Protein AF-0000000075563750 (afdb_homodimer)

Foldseek 3Di:
DPPPPPPPPPPDKDKDKFKDWDVAPDPPIFIKIWIDTPDPVDDIDMDGDDDDDRHRVVRRVVRVQVVCVVVPVDHDDPDDPPDPVVVVVLVVVLVVVVVPPDCPVDDPPSDD/DPPPPPPPPPPDKDKDKFKDWDVAPDPPIFIKIWIDTPDPVDDIDMDGDDDDDRHRVVRRVVRVQVVCVVPPVDHDDPDDPPDPVVVVVLVVVLVVVVVPPDCPVDDPPSDD

Radius of gyration: 19.18 Å; Cα contacts (8 Å, |Δi|>4): 449; chains: 2; bounding box: 47×64×37 Å

Structure (mmCIF, N/CA/C/O backbone):
data_AF-0000000075563750-model_v1
#
loop_
_entity.id
_entity.type
_entity.pdbx_description
1 polymer 'ribonuclease H'
#
loop_
_atom_site.group_PDB
_atom_site.id
_atom_site.type_symbol
_atom_site.label_atom_id
_atom_site.label_alt_id
_atom_site.label_comp_id
_atom_site.label_asym_id
_atom_site.label_entity_id
_atom_site.label_seq_id
_atom_site.pdbx_PDB_ins_code
_atom_site.Cartn_x
_atom_site.Cartn_y
_atom_site.Cartn_z
_atom_site.occupancy
_atom_site.B_iso_or_equiv
_atom_site.auth_seq_id
_atom_site.auth_comp_id
_atom_site.auth_asym_id
_atom_site.auth_atom_id
_atom_site.pdbx_PDB_model_num
ATOM 1 N N . MET A 1 1 ? -16.828 41.531 3.457 1 25.58 1 MET A N 1
ATOM 2 C CA . MET A 1 1 ? -17.031 40.188 2.953 1 25.58 1 MET A CA 1
ATOM 3 C C . MET A 1 1 ? -15.789 39.312 3.191 1 25.58 1 MET A C 1
ATOM 5 O O . MET A 1 1 ? -14.68 39.688 2.812 1 25.58 1 MET A O 1
ATOM 9 N N . PRO A 1 2 ? -15.672 38.562 4.215 1 30.16 2 PRO A N 1
ATOM 10 C CA . PRO A 1 2 ? -14.367 38.031 4.578 1 30.16 2 PRO A CA 1
ATOM 11 C C . PRO A 1 2 ? -13.766 37.156 3.479 1 30.16 2 PRO A C 1
ATOM 13 O O . PRO A 1 2 ? -14.5 36.469 2.75 1 30.16 2 PRO A O 1
ATOM 16 N N . ARG A 1 3 ? -12.781 37.625 2.682 1 27.42 3 ARG A N 1
ATOM 17 C CA . ARG A 1 3 ? -12.117 37 1.54 1 27.42 3 ARG A CA 1
ATOM 18 C C . ARG A 1 3 ? -11.719 35.562 1.857 1 27.42 3 ARG A C 1
ATOM 20 O O . ARG A 1 3 ? -10.992 35.312 2.824 1 27.42 3 ARG A O 1
ATOM 27 N N . TYR A 1 4 ? -12.617 34.625 1.912 1 29.14 4 TYR A N 1
ATOM 28 C CA . TYR A 1 4 ? -12.211 33.219 2.049 1 29.14 4 TYR A CA 1
ATOM 29 C C . TYR A 1 4 ? -10.922 32.969 1.284 1 29.14 4 TYR A C 1
ATOM 31 O O . TYR A 1 4 ? -10.883 33.062 0.057 1 29.14 4 TYR A O 1
ATOM 39 N N . SER A 1 5 ? -9.781 33.5 1.675 1 31.73 5 SER A N 1
ATOM 40 C CA . SER A 1 5 ? -8.461 33.375 1.054 1 31.73 5 SER A CA 1
ATOM 41 C C . SER A 1 5 ? -8.297 32.031 0.349 1 31.73 5 SER A C 1
ATOM 43 O O . SER A 1 5 ? -8.766 31.016 0.841 1 31.73 5 SER A O 1
ATOM 45 N N . ARG A 1 6 ? -8.492 31.969 -0.946 1 34.66 6 ARG A N 1
ATOM 46 C CA . ARG A 1 6 ? -8.289 30.859 -1.869 1 34.66 6 ARG A CA 1
ATOM 47 C C . ARG A 1 6 ? -7.246 29.891 -1.333 1 34.66 6 ARG A C 1
ATOM 49 O O . ARG A 1 6 ? -6.09 30.266 -1.136 1 34.66 6 ARG A O 1
ATOM 56 N N . ARG A 1 7 ? -7.516 29.234 -0.31 1 39 7 ARG A N 1
ATOM 57 C CA . ARG A 1 7 ? -6.551 28.281 0.24 1 39 7 ARG A CA 1
ATOM 58 C C . ARG A 1 7 ? -5.594 27.797 -0.839 1 39 7 ARG A C 1
ATOM 60 O O . ARG A 1 7 ? -6.031 27.281 -1.876 1 39 7 ARG A O 1
ATOM 67 N N . ARG A 1 8 ? -4.48 28.484 -1.301 1 37.53 8 ARG A N 1
ATOM 68 C CA . ARG A 1 8 ? -3.395 28.203 -2.236 1 37.53 8 ARG A CA 1
ATOM 69 C C . ARG A 1 8 ? -3.322 26.703 -2.555 1 37.53 8 ARG A C 1
ATOM 71 O O . ARG A 1 8 ? -3.535 25.875 -1.679 1 37.53 8 ARG A O 1
ATOM 78 N N . ARG A 1 9 ? -3.832 26.266 -3.68 1 42.47 9 ARG A N 1
ATOM 79 C CA . ARG A 1 9 ? -3.773 24.938 -4.289 1 42.47 9 ARG A CA 1
ATOM 80 C C . ARG A 1 9 ? -2.564 24.156 -3.781 1 42.47 9 ARG A C 1
ATOM 82 O O . ARG A 1 9 ? -1.422 24.516 -4.074 1 42.47 9 ARG A O 1
ATOM 89 N N . ALA A 1 10 ? -2.424 23.938 -2.529 1 49.81 10 ALA A N 1
ATOM 90 C CA . ALA A 1 10 ? -1.252 23.375 -1.855 1 49.81 10 ALA A CA 1
ATOM 91 C C . ALA A 1 10 ? -0.485 22.438 -2.775 1 49.81 10 ALA A C 1
ATOM 93 O O . ALA A 1 10 ? -1.08 21.766 -3.621 1 49.81 10 ALA A O 1
ATOM 94 N N . GLU A 1 11 ? 0.69 22.828 -3.406 1 56.12 11 GLU A N 1
ATOM 95 C CA . GLU A 1 11 ? 1.601 21.984 -4.176 1 56.12 11 GLU A CA 1
ATOM 96 C C . GLU A 1 11 ? 1.569 20.547 -3.678 1 56.12 11 GLU A C 1
ATOM 98 O O . GLU A 1 11 ? 1.413 20.297 -2.479 1 56.12 11 GLU A O 1
ATOM 103 N N . PRO A 1 12 ? 1.183 19.734 -4.527 1 63.62 12 PRO A N 1
ATOM 104 C CA . PRO A 1 12 ? 1.18 18.312 -4.133 1 63.62 12 PRO A CA 1
ATOM 105 C C . PRO A 1 12 ? 2.428 17.922 -3.348 1 63.62 12 PRO A C 1
ATOM 107 O O . PRO A 1 12 ? 3.518 18.422 -3.617 1 63.62 12 PRO A O 1
ATOM 110 N N . LEU A 1 13 ? 2.229 17.281 -2.248 1 70.06 13 LEU A N 1
ATOM 111 C CA . LEU A 1 13 ? 3.318 16.672 -1.496 1 70.06 13 LEU A CA 1
ATOM 112 C C . LEU A 1 13 ? 3.746 15.352 -2.133 1 70.06 13 LEU A C 1
ATOM 114 O O . LEU A 1 13 ? 2.916 14.469 -2.357 1 70.06 13 LEU A O 1
ATOM 118 N N . HIS A 1 14 ? 5.039 15.258 -2.631 1 75.19 14 HIS A N 1
ATOM 119 C CA . HIS A 1 14 ? 5.59 14.023 -3.174 1 75.19 14 HIS A CA 1
ATOM 120 C C . HIS A 1 14 ? 6.324 13.234 -2.102 1 75.19 14 HIS A C 1
ATOM 122 O O . HIS A 1 14 ? 7.254 13.742 -1.473 1 75.19 14 HIS A O 1
ATOM 128 N N . ILE A 1 15 ? 5.789 12.047 -1.885 1 78.81 15 ILE A N 1
ATOM 129 C CA . ILE A 1 15 ? 6.371 11.141 -0.902 1 78.81 15 ILE A CA 1
ATOM 130 C C . ILE A 1 15 ? 6.785 9.836 -1.584 1 78.81 15 ILE A C 1
ATOM 132 O O . ILE A 1 15 ? 6.016 9.266 -2.361 1 78.81 15 ILE A O 1
ATOM 136 N N . TYR A 1 16 ? 7.988 9.484 -1.34 1 78.5 16 TYR A N 1
ATOM 137 C CA . TYR A 1 16 ? 8.508 8.203 -1.8 1 78.5 16 TYR A CA 1
ATOM 138 C C . TYR A 1 16 ? 8.586 7.207 -0.652 1 78.5 16 TYR A C 1
ATOM 140 O O . TYR A 1 16 ? 9.086 7.531 0.429 1 78.5 16 TYR A O 1
ATOM 148 N N . THR A 1 17 ? 7.957 6.039 -0.89 1 83.94 17 THR A N 1
ATOM 149 C CA . THR A 1 17 ? 7.934 5.016 0.151 1 83.94 17 THR A CA 1
ATOM 150 C C . THR A 1 17 ? 8.523 3.707 -0.363 1 83.94 17 THR A C 1
ATOM 152 O O . THR A 1 17 ? 8.477 3.428 -1.562 1 83.94 17 THR A O 1
ATOM 155 N N . ASP A 1 18 ? 9.133 2.971 0.526 1 82.75 18 ASP A N 1
ATOM 156 C CA . ASP A 1 18 ? 9.633 1.635 0.202 1 82.75 18 ASP A CA 1
ATOM 157 C C . ASP A 1 18 ? 9.594 0.724 1.427 1 82.75 18 ASP A C 1
ATOM 159 O O . ASP A 1 18 ? 9.633 1.2 2.562 1 82.75 18 ASP A O 1
ATOM 163 N N . GLY A 1 19 ? 9.375 -0.466 1.155 1 85.56 19 GLY A N 1
ATOM 164 C CA . GLY A 1 19 ? 9.523 -1.525 2.139 1 85.56 19 GLY A CA 1
ATOM 165 C C . GLY A 1 19 ? 10.555 -2.568 1.737 1 85.56 19 GLY A C 1
ATOM 166 O O . GLY A 1 19 ? 10.812 -2.766 0.548 1 85.56 19 GLY A O 1
ATOM 167 N N . CYS A 1 20 ? 11.102 -3.195 2.727 1 84.12 20 CYS A N 1
ATO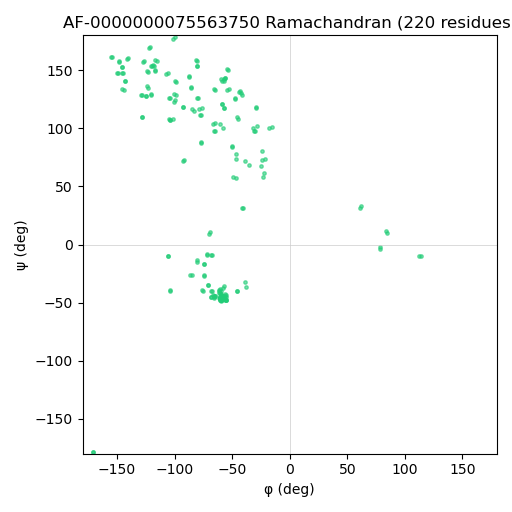M 168 C CA . CYS A 1 20 ? 12.117 -4.219 2.51 1 84.12 20 CYS A CA 1
ATOM 169 C C . CYS A 1 20 ? 11.969 -5.352 3.52 1 84.12 20 CYS A C 1
ATOM 171 O O . CYS A 1 20 ? 11.586 -5.121 4.668 1 84.12 20 CYS A O 1
ATOM 173 N N . ALA A 1 21 ? 12.148 -6.484 3.082 1 88.12 21 ALA A N 1
ATOM 174 C CA . ALA A 1 21 ? 12.32 -7.629 3.973 1 88.12 21 ALA A CA 1
ATOM 175 C C . ALA A 1 21 ? 13.57 -8.422 3.615 1 88.12 21 ALA A C 1
ATOM 177 O O . ALA A 1 21 ? 13.656 -9.016 2.539 1 88.12 21 ALA A O 1
ATOM 178 N N . LEU A 1 22 ? 14.516 -8.328 4.453 1 87 22 LEU A N 1
ATOM 179 C CA . LEU A 1 22 ? 15.688 -9.18 4.289 1 87 22 LEU A CA 1
ATOM 180 C C . LEU A 1 22 ? 15.328 -10.648 4.48 1 87 22 LEU A C 1
ATOM 182 O O . LEU A 1 22 ? 14.586 -11 5.398 1 87 22 LEU A O 1
ATOM 186 N N . ARG A 1 23 ? 15.836 -11.578 3.514 1 87.69 23 ARG A N 1
ATOM 187 C CA . ARG A 1 23 ? 15.555 -13.008 3.537 1 87.69 23 ARG A CA 1
ATOM 188 C C . ARG A 1 23 ? 14.055 -13.266 3.398 1 87.69 23 ARG A C 1
ATOM 190 O O . ARG A 1 23 ? 13.508 -14.125 4.094 1 87.69 23 ARG A O 1
ATOM 197 N N . ASN A 1 24 ? 13.383 -12.391 2.68 1 82.44 24 ASN A N 1
ATOM 198 C CA . ASN A 1 24 ? 11.953 -12.5 2.434 1 82.44 24 ASN A CA 1
ATOM 199 C C . ASN A 1 24 ? 11.547 -13.938 2.102 1 82.44 24 ASN A C 1
ATOM 201 O O . ASN A 1 24 ? 12.156 -14.578 1.244 1 82.44 24 ASN A O 1
ATOM 205 N N . GLY A 1 25 ? 10.5 -14.398 2.773 1 82 25 GLY A N 1
ATOM 206 C CA . GLY A 1 25 ? 10 -15.742 2.533 1 82 25 GLY A CA 1
ATOM 207 C C . GLY A 1 25 ? 10.828 -16.812 3.207 1 82 25 GLY A C 1
ATOM 208 O O . GLY A 1 25 ? 10.508 -18 3.102 1 82 25 GLY A O 1
ATOM 209 N N . GLN A 1 26 ? 11.883 -16.5 3.838 1 85.06 26 GLN A N 1
ATOM 210 C CA . GLN A 1 26 ? 12.766 -17.453 4.504 1 85.06 26 GLN A CA 1
ATOM 211 C C . GLN A 1 26 ? 12.781 -17.234 6.012 1 85.06 26 GLN A C 1
ATOM 213 O O . GLN A 1 26 ? 12.359 -16.172 6.492 1 85.06 26 GLN A O 1
ATOM 218 N N . PRO A 1 27 ? 13.164 -18.312 6.684 1 86.56 27 PRO A N 1
ATOM 219 C CA . PRO A 1 27 ? 13.336 -18.109 8.125 1 86.56 27 PRO A CA 1
ATOM 220 C C . PRO A 1 27 ? 14.312 -16.984 8.445 1 86.56 27 PRO A C 1
ATOM 222 O O . PRO A 1 27 ? 15.328 -16.828 7.766 1 86.56 27 PRO A O 1
ATOM 225 N N . GLY A 1 28 ? 14.039 -16.234 9.484 1 88.56 28 GLY A N 1
ATOM 226 C CA . GLY A 1 28 ? 14.922 -15.156 9.914 1 88.56 28 GLY A CA 1
ATOM 227 C C . GLY A 1 28 ? 14.688 -13.859 9.156 1 88.56 28 GLY A C 1
ATOM 228 O O . GLY A 1 28 ? 15.508 -12.938 9.227 1 88.56 28 GLY A O 1
ATOM 229 N N . ALA A 1 29 ? 13.625 -13.867 8.453 1 90.19 29 ALA A N 1
ATOM 230 C CA . ALA A 1 29 ? 13.289 -12.641 7.727 1 90.19 29 ALA A CA 1
ATOM 231 C C . ALA A 1 29 ? 13.102 -11.469 8.68 1 90.19 29 ALA A C 1
ATOM 233 O O . ALA A 1 29 ? 12.539 -11.633 9.766 1 90.19 29 ALA A O 1
ATOM 234 N N . LYS A 1 30 ? 13.5 -10.336 8.336 1 93.31 30 LYS A N 1
ATOM 235 C CA . LYS A 1 30 ? 13.305 -9.086 9.078 1 93.31 30 LYS A CA 1
ATOM 236 C C . LYS A 1 30 ? 13.117 -7.906 8.125 1 93.31 30 LYS A C 1
ATOM 238 O O . LYS A 1 30 ? 13.891 -7.738 7.18 1 93.31 30 LYS A O 1
ATOM 243 N N . GLY A 1 31 ? 12.18 -7.133 8.391 1 93.06 31 GLY A N 1
ATOM 244 C CA . GLY A 1 31 ? 11.836 -6.09 7.438 1 93.06 31 GLY A CA 1
ATOM 245 C C . GLY A 1 31 ? 11.898 -4.695 8.031 1 93.06 31 GLY A C 1
ATOM 246 O O . GLY A 1 31 ? 12.141 -4.539 9.234 1 93.06 31 GLY A O 1
ATOM 247 N N . GLY A 1 32 ? 11.812 -3.74 7.168 1 93.88 32 GLY A N 1
ATOM 248 C CA . GLY A 1 32 ? 11.781 -2.322 7.488 1 93.88 32 GLY A CA 1
ATOM 249 C C . GLY A 1 32 ? 11.078 -1.489 6.434 1 93.88 32 GLY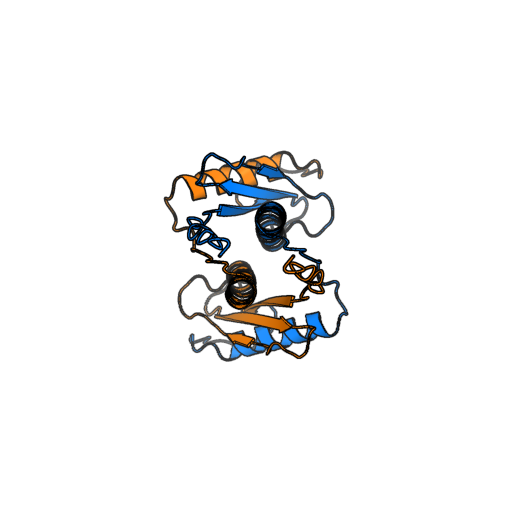 A C 1
ATOM 250 O O . GLY A 1 32 ? 10.789 -1.979 5.34 1 93.88 32 GLY A O 1
ATOM 251 N N . TRP A 1 33 ? 10.703 -0.325 6.824 1 93.81 33 TRP A N 1
ATOM 252 C CA . TRP A 1 33 ? 10.016 0.609 5.938 1 93.81 33 TRP A CA 1
ATOM 253 C C . TRP A 1 33 ? 10.719 1.963 5.922 1 93.81 33 TRP A C 1
ATOM 255 O O . TRP A 1 33 ? 11.484 2.279 6.832 1 93.81 33 TRP A O 1
ATOM 265 N N . ALA A 1 34 ? 10.477 2.701 4.836 1 91.69 34 ALA A N 1
ATOM 266 C CA . ALA A 1 34 ? 11.039 4.047 4.73 1 91.69 34 ALA A CA 1
ATOM 267 C C . ALA A 1 34 ? 10.07 4.984 4.008 1 91.69 34 ALA A C 1
ATOM 269 O O . ALA A 1 34 ? 9.32 4.555 3.129 1 91.69 34 ALA A O 1
ATOM 270 N N . ILE A 1 35 ? 10.094 6.25 4.41 1 89.19 35 ILE A N 1
ATOM 271 C CA . ILE A 1 35 ? 9.391 7.34 3.748 1 89.19 35 ILE A CA 1
ATOM 272 C C . ILE A 1 35 ? 10.359 8.492 3.477 1 89.19 35 ILE A C 1
ATOM 274 O O . ILE A 1 35 ? 11.109 8.906 4.367 1 89.19 35 ILE A O 1
ATOM 278 N N . VAL A 1 36 ? 10.359 8.93 2.221 1 87.44 36 VAL A N 1
ATOM 279 C CA . VAL A 1 36 ? 11.227 10.023 1.797 1 87.44 36 VAL A CA 1
ATOM 280 C C . VAL A 1 36 ? 10.391 11.133 1.16 1 87.44 36 VAL A C 1
ATOM 282 O O . VAL A 1 36 ? 9.578 10.875 0.272 1 87.44 36 VAL A O 1
ATOM 285 N N . TYR A 1 37 ? 10.57 12.312 1.634 1 83.62 37 TYR A N 1
ATOM 286 C CA . TYR A 1 37 ? 9.828 13.461 1.131 1 83.62 37 TYR A CA 1
ATOM 287 C C . TYR A 1 37 ? 10.648 14.25 0.126 1 83.62 37 TYR A C 1
ATOM 289 O O . TYR A 1 37 ? 11.844 14.477 0.334 1 83.62 37 TYR A O 1
ATOM 297 N N . GLU A 1 38 ? 9.953 14.664 -0.872 1 77.88 38 GLU A N 1
ATOM 298 C CA . GLU A 1 38 ? 10.617 15.508 -1.86 1 77.88 38 GLU A CA 1
ATOM 299 C C . GLU A 1 38 ? 10.82 16.922 -1.333 1 77.88 38 GLU A C 1
ATOM 301 O O . GLU A 1 38 ? 11.859 17.547 -1.567 1 77.88 38 GLU A O 1
ATOM 306 N N . LEU A 1 39 ? 9.766 17.375 -0.625 1 72.31 39 LEU A N 1
ATOM 307 C CA . LEU A 1 39 ? 9.828 18.734 -0.114 1 72.31 39 LEU A CA 1
ATOM 308 C C . LEU A 1 39 ? 10.539 18.781 1.234 1 72.31 39 LEU A C 1
ATOM 310 O O . LEU A 1 39 ? 10.336 17.906 2.076 1 72.31 39 LEU A O 1
ATOM 314 N N . GLY A 1 40 ? 11.328 19.656 1.345 1 67.12 40 GLY A N 1
ATOM 315 C CA . GLY A 1 40 ? 12.258 19.781 2.453 1 67.12 40 GLY A CA 1
ATOM 316 C C . GLY A 1 40 ? 11.578 20.109 3.77 1 67.12 40 GLY A C 1
ATOM 317 O O . GLY A 1 40 ? 12.203 20.047 4.828 1 67.12 40 GLY A O 1
ATOM 318 N N . ASP A 1 41 ? 10.297 20.422 3.736 1 74.25 41 ASP A N 1
ATOM 319 C CA . ASP A 1 41 ? 9.656 20.781 5 1 74.25 41 ASP A CA 1
ATOM 320 C C . ASP A 1 41 ? 9.289 19.547 5.809 1 74.25 41 ASP A C 1
ATOM 322 O O . ASP A 1 41 ? 8.953 19.641 6.988 1 74.25 41 ASP A O 1
ATOM 326 N N . PHE A 1 42 ? 9.344 18.438 5.18 1 77.5 42 PHE A N 1
ATOM 327 C CA . PHE A 1 42 ? 9.062 17.172 5.852 1 77.5 42 PHE A CA 1
ATOM 328 C C . PHE A 1 42 ? 10.344 16.375 6.055 1 77.5 42 PHE A C 1
ATOM 330 O O . PHE A 1 42 ? 11.305 16.531 5.293 1 77.5 42 PHE A O 1
ATOM 337 N N . GLN A 1 43 ? 10.414 15.625 7.141 1 87.69 43 GLN A N 1
ATOM 338 C CA . GLN A 1 43 ? 11.594 14.828 7.457 1 87.69 43 GLN A CA 1
ATOM 339 C C . GLN A 1 43 ? 11.406 13.375 7.055 1 87.69 43 GLN A C 1
ATOM 341 O O . GLN A 1 43 ? 10.383 12.766 7.375 1 87.69 43 GLN A O 1
ATOM 346 N N . ASP A 1 44 ? 12.398 12.922 6.312 1 90.94 44 ASP A N 1
ATOM 347 C CA . ASP A 1 44 ? 12.422 11.5 6.004 1 90.94 44 ASP A CA 1
ATOM 348 C C . ASP A 1 44 ? 12.344 10.656 7.277 1 90.94 44 ASP A C 1
ATOM 350 O O . ASP A 1 44 ? 12.688 11.133 8.359 1 90.94 44 ASP A O 1
ATOM 354 N N . ASP A 1 45 ? 11.766 9.492 7.117 1 94.12 45 ASP A N 1
ATOM 355 C CA . ASP A 1 45 ? 11.672 8.586 8.258 1 94.12 45 ASP A CA 1
ATOM 356 C C . ASP A 1 45 ? 11.789 7.129 7.809 1 94.12 45 ASP A C 1
ATOM 358 O O . ASP A 1 45 ? 11.586 6.812 6.637 1 94.12 45 ASP A O 1
ATOM 362 N N . TYR A 1 46 ? 12.258 6.305 8.688 1 94.88 46 TYR A N 1
ATOM 363 C CA . TYR A 1 46 ? 12.32 4.863 8.477 1 94.88 46 TYR A CA 1
ATOM 364 C C . TYR A 1 46 ? 12.156 4.109 9.797 1 94.88 46 TYR A C 1
ATOM 366 O O . TYR A 1 46 ? 12.32 4.688 10.875 1 94.88 46 TYR A O 1
ATOM 374 N N . GLY A 1 47 ? 11.734 2.855 9.648 1 96.12 47 GLY A N 1
ATOM 375 C CA . GLY A 1 47 ? 11.516 2.061 10.852 1 96.12 47 GLY A CA 1
ATOM 376 C C . GLY A 1 47 ? 11.242 0.598 10.555 1 96.12 47 GLY A C 1
ATOM 377 O O . GLY A 1 47 ? 11.461 0.137 9.43 1 96.12 47 GLY A O 1
ATOM 378 N N . TYR A 1 48 ? 11 -0.156 11.617 1 94.75 48 TYR A N 1
ATOM 379 C CA . TYR A 1 48 ? 10.719 -1.583 11.508 1 94.75 48 TYR A CA 1
ATOM 380 C C . TYR A 1 48 ? 9.641 -2.008 12.492 1 94.75 48 TYR A C 1
ATOM 382 O O . TYR A 1 48 ? 9.266 -1.238 13.383 1 94.75 48 TYR A O 1
ATOM 390 N N . CYS A 1 49 ? 9.062 -3.086 12.211 1 91.19 49 CYS A N 1
ATOM 391 C CA . CYS A 1 49 ? 8.172 -3.779 13.141 1 91.19 49 CYS A CA 1
ATOM 392 C C . CYS A 1 49 ? 8.734 -5.145 13.508 1 91.19 49 CYS A C 1
ATOM 394 O O . CYS A 1 49 ? 9.344 -5.82 12.68 1 91.19 49 CYS A O 1
ATOM 396 N N . THR A 1 50 ? 8.414 -5.555 14.711 1 91.81 50 THR A N 1
ATOM 397 C CA . THR A 1 50 ? 9.023 -6.805 15.148 1 91.81 50 THR A CA 1
ATOM 398 C C . THR A 1 50 ? 8 -7.941 15.133 1 91.81 50 THR A C 1
ATOM 400 O O . THR A 1 50 ? 8.352 -9.102 15.336 1 91.81 50 THR A O 1
ATOM 403 N N . ASP A 1 51 ? 6.824 -7.57 14.953 1 88.19 51 ASP A N 1
ATOM 404 C CA . ASP A 1 51 ? 5.812 -8.617 14.883 1 88.19 51 ASP A CA 1
ATOM 405 C C . ASP A 1 51 ? 5.785 -9.25 13.492 1 88.19 51 ASP A C 1
ATOM 407 O O . ASP A 1 51 ? 6.191 -8.633 12.508 1 88.19 51 ASP A O 1
ATOM 411 N N . ASP A 1 52 ? 5.27 -10.484 13.328 1 86.25 52 ASP A N 1
ATOM 412 C CA . ASP A 1 52 ? 5.117 -11.172 12.055 1 86.25 52 ASP A CA 1
ATOM 413 C C . ASP A 1 52 ? 3.867 -10.695 11.312 1 86.25 52 ASP A C 1
ATOM 415 O O . ASP A 1 52 ? 2.941 -10.164 11.93 1 86.25 52 ASP A O 1
ATOM 419 N N . PRO A 1 53 ? 3.902 -10.812 9.938 1 85.62 53 PRO A N 1
ATOM 420 C CA . PRO A 1 53 ? 4.918 -11.398 9.055 1 85.62 53 PRO A CA 1
ATOM 421 C C . PRO A 1 53 ? 6 -10.398 8.656 1 85.62 53 PRO A C 1
ATOM 423 O O . PRO A 1 53 ? 5.734 -9.195 8.586 1 85.62 53 PRO A O 1
ATOM 426 N N . GLN A 1 54 ? 7.105 -10.898 8.547 1 89.38 54 GLN A N 1
ATOM 427 C CA . GLN A 1 54 ? 8.219 -10.109 8.023 1 89.38 54 GLN A CA 1
ATOM 428 C C . GLN A 1 54 ? 8.359 -10.281 6.516 1 89.38 54 GLN A C 1
ATOM 430 O O . GLN A 1 54 ? 9.242 -11 6.043 1 89.38 54 GLN A O 1
ATOM 435 N N . THR A 1 55 ? 7.422 -9.695 5.77 1 83.12 55 THR A N 1
ATOM 436 C CA . THR A 1 55 ? 7.383 -9.805 4.316 1 83.12 55 THR A CA 1
ATOM 437 C C . THR A 1 55 ? 7.535 -8.438 3.664 1 83.12 55 THR A C 1
ATOM 439 O O . THR A 1 55 ? 7.215 -7.414 4.277 1 83.12 55 THR A O 1
ATOM 442 N N . ASN A 1 56 ? 8.07 -8.484 2.393 1 80.38 56 ASN A N 1
ATOM 443 C CA . ASN A 1 56 ? 8.203 -7.246 1.633 1 80.38 56 ASN A CA 1
ATOM 444 C C . ASN A 1 56 ? 6.863 -6.52 1.51 1 80.38 56 ASN A C 1
ATOM 446 O O . ASN A 1 56 ? 6.777 -5.316 1.769 1 80.38 56 ASN A O 1
ATOM 450 N N . ASN A 1 57 ? 5.797 -7.195 1.245 1 74 57 ASN A N 1
ATOM 451 C CA . ASN A 1 57 ? 4.473 -6.602 1.075 1 74 57 ASN A CA 1
ATOM 452 C C . ASN A 1 57 ? 4.031 -5.848 2.326 1 74 57 ASN A C 1
ATOM 454 O O . ASN A 1 57 ? 3.494 -4.742 2.232 1 74 57 ASN A O 1
ATOM 458 N N . ARG A 1 58 ? 4.234 -6.434 3.43 1 80.06 58 ARG A N 1
ATOM 459 C CA . ARG A 1 58 ? 3.83 -5.816 4.691 1 80.06 58 ARG A CA 1
ATOM 460 C C . ARG A 1 58 ? 4.527 -4.477 4.895 1 80.06 58 ARG A C 1
ATOM 462 O O . ARG A 1 58 ? 3.887 -3.486 5.25 1 80.06 58 ARG A O 1
ATOM 469 N N . PHE A 1 59 ? 5.836 -4.527 4.68 1 87.25 59 PHE A N 1
ATOM 470 C CA . PHE A 1 59 ? 6.586 -3.316 4.984 1 87.25 59 PHE A CA 1
ATOM 471 C C . PHE A 1 59 ? 6.348 -2.25 3.924 1 87.25 59 PHE A C 1
ATOM 473 O O . PHE A 1 59 ? 6.449 -1.054 4.203 1 87.25 59 PHE A O 1
ATOM 480 N N . GLU A 1 60 ? 6.02 -2.672 2.701 1 82.25 60 GLU A N 1
ATOM 481 C CA . GLU A 1 60 ? 5.535 -1.709 1.716 1 82.25 60 GLU A CA 1
ATOM 482 C C . GLU A 1 60 ? 4.254 -1.028 2.189 1 82.25 60 GLU A C 1
ATOM 484 O O . GLU A 1 60 ? 4.133 0.196 2.111 1 82.25 60 GLU A O 1
ATOM 489 N N . LEU A 1 61 ? 3.393 -1.651 2.723 1 79.94 61 LEU A N 1
ATOM 490 C CA . LEU A 1 61 ? 2.139 -1.109 3.234 1 79.94 61 LEU A CA 1
ATOM 491 C C . LEU A 1 61 ? 2.387 -0.214 4.441 1 79.94 61 LEU A C 1
ATOM 493 O O . LEU A 1 61 ? 1.765 0.843 4.574 1 79.94 61 LEU A O 1
ATOM 497 N N . GLU A 1 62 ? 3.238 -0.776 5.281 1 84.94 62 GLU A N 1
ATOM 498 C CA . GLU A 1 62 ? 3.586 0.025 6.449 1 84.94 62 GLU A CA 1
ATOM 499 C C . GLU A 1 62 ? 4.137 1.389 6.039 1 84.94 62 GLU A C 1
ATOM 501 O O . GLU A 1 62 ? 3.797 2.408 6.645 1 84.94 62 GLU A O 1
ATOM 506 N N . ALA A 1 63 ? 5.023 1.33 5.066 1 87.25 63 ALA A N 1
ATOM 507 C CA . ALA A 1 63 ? 5.602 2.582 4.586 1 87.25 63 ALA A CA 1
ATOM 508 C C . ALA A 1 63 ? 4.512 3.539 4.105 1 87.25 63 ALA A C 1
ATOM 510 O O . ALA A 1 63 ? 4.523 4.723 4.445 1 87.25 63 ALA A O 1
ATOM 511 N N . ILE A 1 64 ? 3.607 3.1 3.359 1 81.56 64 ILE A N 1
ATOM 512 C CA . ILE A 1 64 ? 2.498 3.904 2.863 1 81.56 64 ILE A CA 1
ATOM 513 C C . ILE A 1 64 ? 1.673 4.426 4.039 1 81.56 64 ILE A C 1
ATOM 515 O O . ILE A 1 64 ? 1.307 5.602 4.074 1 81.56 64 ILE A O 1
ATOM 519 N N . GLY A 1 65 ? 1.353 3.617 4.977 1 81.38 65 GLY A N 1
ATOM 520 C CA . GLY A 1 65 ? 0.624 4.027 6.168 1 81.38 65 GLY A CA 1
ATOM 521 C C . GLY A 1 65 ? 1.3 5.16 6.918 1 81.38 65 GLY A C 1
ATOM 522 O O . GLY A 1 65 ? 0.646 6.129 7.312 1 81.38 65 GLY A O 1
ATOM 523 N N . GLN A 1 66 ? 2.578 4.918 7.078 1 84.81 66 GLN A N 1
ATOM 524 C CA . GLN A 1 66 ? 3.348 5.938 7.781 1 84.81 66 GLN A CA 1
ATOM 525 C C . GLN A 1 66 ? 3.289 7.273 7.043 1 84.81 66 GLN A C 1
ATOM 527 O O . GLN A 1 66 ? 3.184 8.328 7.672 1 84.81 66 GLN A O 1
ATOM 532 N N . ALA A 1 67 ? 3.461 7.199 5.746 1 82.25 67 ALA A N 1
ATOM 533 C CA . ALA A 1 67 ? 3.389 8.414 4.938 1 82.25 67 ALA A CA 1
ATOM 534 C C . ALA A 1 67 ? 2.025 9.086 5.074 1 82.25 67 ALA A C 1
ATOM 536 O O . ALA A 1 67 ? 1.938 10.305 5.223 1 82.25 67 ALA A O 1
ATOM 537 N N . LEU A 1 68 ? 1 8.367 5.004 1 76.31 68 LEU A N 1
ATOM 538 C CA . LEU A 1 68 ? -0.362 8.891 5.062 1 76.31 68 LEU A CA 1
ATOM 539 C C . LEU A 1 68 ? -0.656 9.477 6.438 1 76.31 68 LEU A C 1
ATOM 541 O O . LEU A 1 68 ? -1.337 10.5 6.547 1 76.31 68 LEU A O 1
ATOM 545 N N . GLU A 1 69 ? -0.247 8.773 7.441 1 74.31 69 GLU A N 1
ATOM 546 C CA . GLU A 1 69 ? -0.46 9.266 8.797 1 74.31 69 GLU A CA 1
ATOM 547 C C . GLU A 1 69 ? 0.183 10.633 9 1 74.31 69 GLU A C 1
ATOM 549 O O . GLU A 1 69 ? -0.339 11.469 9.742 1 74.31 69 GLU A O 1
ATOM 554 N N . ARG A 1 70 ? 1.278 10.719 8.391 1 74 70 ARG A N 1
ATOM 555 C CA . ARG A 1 70 ? 2.039 11.945 8.609 1 74 70 ARG A CA 1
ATOM 556 C C . ARG A 1 70 ? 1.575 13.055 7.676 1 74 70 ARG A C 1
ATOM 558 O O . ARG A 1 70 ? 1.865 14.234 7.906 1 74 70 ARG A O 1
ATOM 565 N N . SER A 1 71 ? 1.046 12.648 6.574 1 64.31 71 SER A N 1
ATOM 566 C CA . SER A 1 71 ? 0.702 13.648 5.574 1 64.31 71 SER A CA 1
ATOM 567 C C . SER A 1 71 ? -0.802 13.898 5.53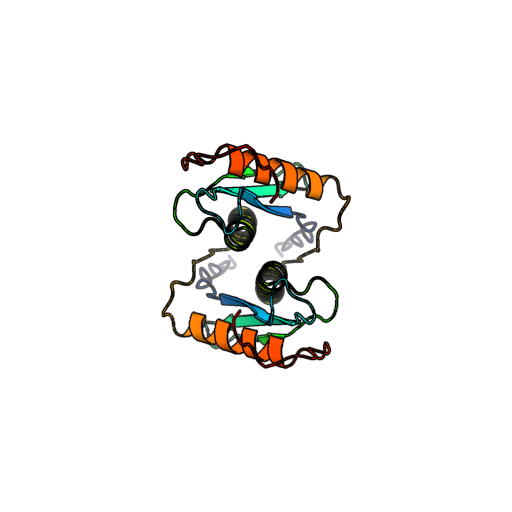5 1 64.31 71 SER A C 1
ATOM 569 O O . SER A 1 71 ? -1.25 14.961 5.09 1 64.31 71 SER A O 1
ATOM 571 N N . VAL A 1 72 ? -1.537 12.852 5.668 1 57.03 72 VAL A N 1
ATOM 572 C CA . VAL A 1 72 ? -2.99 12.953 5.59 1 57.03 72 VAL A CA 1
ATOM 573 C C . VAL A 1 72 ? -3.615 12.383 6.863 1 57.03 72 VAL A C 1
ATOM 575 O O . VAL A 1 72 ? -2.996 11.578 7.562 1 57.03 72 VAL A O 1
ATOM 578 N N . GLU A 1 73 ? -4.539 12.984 7.41 1 48.97 73 GLU A N 1
ATOM 579 C CA . GLU A 1 73 ? -5.309 12.305 8.445 1 48.97 73 GLU A CA 1
ATOM 580 C C . GLU A 1 73 ? -5.77 10.922 7.98 1 48.97 73 GLU A C 1
ATOM 582 O O . GLU A 1 73 ? -6.773 10.805 7.281 1 48.97 73 GLU A O 1
ATOM 587 N N . PHE A 1 74 ? -4.762 10.039 7.594 1 51.5 74 PHE A N 1
ATOM 588 C CA . PHE A 1 74 ? -5.078 8.672 7.188 1 51.5 74 PHE A CA 1
ATOM 589 C C . PHE A 1 74 ? -4.809 7.695 8.328 1 51.5 74 PHE A C 1
ATOM 591 O O . PHE A 1 74 ? -3.834 7.852 9.07 1 51.5 74 PHE A O 1
ATOM 598 N N . GLU A 1 75 ? -5.789 6.941 8.742 1 43.91 75 GLU A N 1
ATOM 599 C CA . GLU A 1 75 ? -5.578 5.852 9.688 1 43.91 75 GLU A CA 1
ATOM 600 C C . GLU A 1 75 ? -5.551 4.5 8.984 1 43.91 75 GLU A C 1
ATOM 602 O O . GLU A 1 75 ? -6.48 4.156 8.258 1 43.91 75 GLU A O 1
ATOM 607 N N . TYR A 1 76 ? -4.422 3.846 8.844 1 46.06 76 TYR A N 1
ATOM 608 C CA . TYR A 1 76 ? -4.312 2.48 8.344 1 46.06 76 TYR A CA 1
ATOM 609 C C . TYR A 1 76 ? -4.676 1.47 9.422 1 46.06 76 TYR A C 1
ATOM 611 O O . TYR A 1 76 ? -4.129 1.513 10.523 1 46.06 76 TYR A O 1
ATOM 619 N N . VAL A 1 77 ? -5.715 0.836 9.242 1 42.28 77 VAL A N 1
ATOM 620 C CA . VAL A 1 77 ? -6.074 -0.231 10.172 1 42.28 77 VAL A CA 1
ATOM 621 C C . VAL A 1 77 ? -5.805 -1.589 9.523 1 42.28 77 VAL A C 1
ATOM 623 O O . VAL A 1 77 ? -6.254 -1.854 8.406 1 42.28 77 VAL A O 1
ATOM 626 N N . GLU A 1 78 ? -4.789 -2.248 9.992 1 41.88 78 GLU A N 1
ATOM 627 C CA . GLU A 1 78 ? -4.547 -3.619 9.555 1 41.88 78 GLU A CA 1
ATOM 628 C C . GLU A 1 78 ? -5.836 -4.438 9.555 1 41.88 78 GLU A C 1
ATOM 630 O O . GLU A 1 78 ? -6.59 -4.41 10.531 1 41.88 78 GLU A O 1
ATOM 635 N N . ALA A 1 79 ? -6.234 -4.668 8.344 1 41.84 79 ALA A N 1
ATOM 636 C CA . ALA A 1 79 ? -7.426 -5.516 8.328 1 41.84 79 ALA A CA 1
ATOM 637 C C . ALA A 1 79 ? -7.105 -6.918 8.836 1 41.84 79 ALA A C 1
ATOM 639 O O . ALA A 1 79 ? -6.023 -7.449 8.57 1 41.84 79 ALA A O 1
ATOM 640 N N . HIS A 1 80 ? -7.477 -7.27 10.055 1 39.41 80 HIS A N 1
ATOM 641 C CA . HIS A 1 80 ? -7.391 -8.625 10.586 1 39.41 80 HIS A CA 1
ATOM 642 C C . HIS A 1 80 ? -8.164 -9.609 9.711 1 39.41 80 HIS A C 1
ATOM 644 O O . HIS A 1 80 ? -9.156 -9.242 9.078 1 39.41 80 HIS A O 1
ATOM 650 N N . SER A 1 81 ? -7.578 -10.742 9.609 1 50.03 81 SER A N 1
ATOM 651 C CA . SER A 1 81 ? -8.273 -11.914 9.086 1 50.03 81 SER A CA 1
ATOM 652 C C . SER A 1 81 ? -9.633 -12.086 9.742 1 50.03 81 SER A C 1
ATOM 654 O O . SER A 1 81 ? -9.781 -11.883 10.953 1 50.03 81 SER A O 1
ATOM 656 N N . GLY A 1 82 ? -10.727 -12.172 8.953 1 52.91 82 GLY A N 1
ATOM 657 C CA . GLY A 1 82 ? -12.055 -12.5 9.445 1 52.91 82 GLY A CA 1
ATOM 658 C C . GLY A 1 82 ? -13.039 -11.352 9.312 1 52.91 82 GLY A C 1
ATOM 659 O O . GLY A 1 82 ? -14.234 -11.523 9.562 1 52.91 82 GLY A O 1
ATOM 660 N N . ASN A 1 83 ? -12.609 -10.297 9.016 1 65 83 ASN A N 1
ATOM 661 C CA . ASN A 1 83 ? -13.531 -9.188 8.805 1 65 83 ASN A CA 1
ATOM 662 C C . ASN A 1 83 ? -14.164 -9.242 7.414 1 65 83 ASN A C 1
ATOM 664 O O . ASN A 1 83 ? -13.477 -9.523 6.426 1 65 83 ASN A O 1
ATOM 668 N N . TRP A 1 84 ? -15.539 -9.203 7.402 1 77 84 TRP A N 1
ATOM 669 C CA . TRP A 1 84 ? -16.312 -9.312 6.176 1 77 84 TRP A 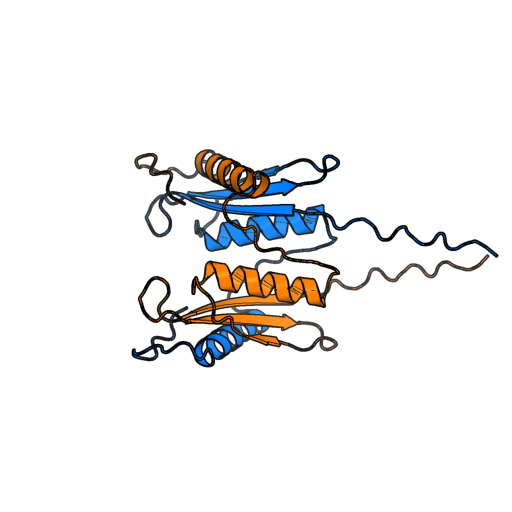CA 1
ATOM 670 C C . TRP A 1 84 ? -15.734 -8.422 5.082 1 77 84 TRP A C 1
ATOM 672 O O . TRP A 1 84 ? -15.625 -8.836 3.926 1 77 84 TRP A O 1
ATOM 682 N N . PHE A 1 85 ? -15.32 -7.293 5.371 1 80.44 85 PHE A N 1
ATOM 683 C CA . PHE A 1 85 ? -14.836 -6.34 4.375 1 80.44 85 PHE A CA 1
ATOM 684 C C . PHE A 1 85 ? -13.492 -6.785 3.814 1 80.44 85 PHE A C 1
ATOM 686 O O . PHE A 1 85 ? -13.219 -6.605 2.627 1 80.44 85 PHE A O 1
ATOM 693 N N . ASN A 1 86 ? -12.633 -7.418 4.699 1 76.75 86 ASN A N 1
ATOM 694 C CA . ASN A 1 86 ? -11.359 -7.969 4.246 1 76.75 86 ASN A CA 1
ATOM 695 C C . ASN A 1 86 ? -11.57 -9.141 3.287 1 76.75 86 ASN A C 1
ATOM 697 O O . ASN A 1 86 ? -10.906 -9.219 2.248 1 76.75 86 ASN A O 1
ATOM 701 N N . GLU A 1 87 ? -12.453 -9.969 3.693 1 81.06 87 GLU A N 1
ATOM 702 C CA . GLU A 1 87 ? -12.766 -11.117 2.842 1 81.06 87 GLU A CA 1
ATOM 703 C C . GLU A 1 87 ? -13.312 -10.664 1.492 1 81.06 87 GLU A C 1
ATOM 705 O O . GLU A 1 87 ? -12.984 -11.242 0.456 1 81.06 87 GLU A O 1
ATOM 710 N N . LYS A 1 88 ? -14.117 -9.656 1.57 1 86.5 88 LYS A N 1
ATOM 711 C CA . LYS A 1 88 ? -14.68 -9.125 0.332 1 86.5 88 LYS A CA 1
ATOM 712 C C . LYS A 1 88 ? -13.586 -8.539 -0.562 1 86.5 88 LYS A C 1
ATOM 714 O O . LYS A 1 88 ? -13.578 -8.766 -1.773 1 86.5 88 LYS A O 1
ATOM 719 N N . ALA A 1 89 ? -12.711 -7.805 0.027 1 85.81 89 ALA A N 1
ATOM 720 C CA . ALA A 1 89 ? -11.602 -7.242 -0.743 1 85.81 89 ALA A CA 1
ATOM 721 C C . ALA A 1 89 ? -10.766 -8.344 -1.386 1 85.81 89 ALA A C 1
ATOM 723 O O . ALA A 1 89 ? -10.38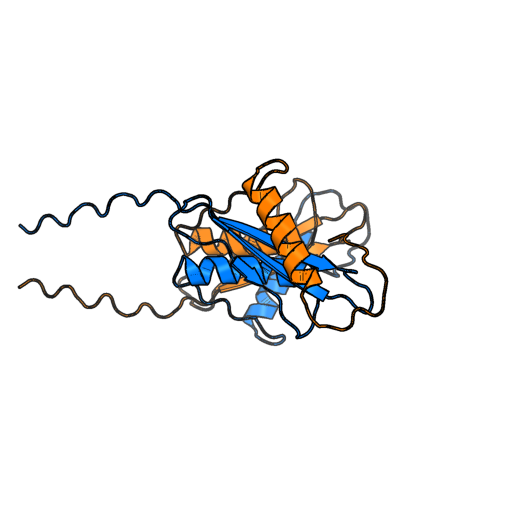3 -8.242 -2.555 1 85.81 89 ALA A O 1
ATOM 724 N N . ASP A 1 90 ? -10.492 -9.383 -0.627 1 83.5 90 ASP A N 1
ATOM 725 C CA . ASP A 1 90 ? -9.742 -10.531 -1.136 1 83.5 90 ASP A CA 1
ATOM 726 C C . ASP A 1 90 ? -10.445 -11.164 -2.332 1 83.5 90 ASP A C 1
ATOM 728 O O . ASP A 1 90 ? -9.828 -11.406 -3.367 1 83.5 90 ASP A O 1
ATOM 732 N N . ARG A 1 91 ? -11.75 -11.383 -2.154 1 88.62 91 ARG A N 1
ATOM 733 C CA . ARG A 1 91 ? -12.547 -11.992 -3.221 1 88.62 91 ARG A CA 1
ATOM 734 C C . ARG A 1 91 ? -12.516 -11.125 -4.477 1 88.62 91 ARG A C 1
ATOM 736 O O . ARG A 1 91 ? -12.32 -11.633 -5.582 1 88.62 91 ARG A O 1
ATOM 743 N N . LEU A 1 92 ? -12.719 -9.875 -4.301 1 92.69 92 LEU A N 1
ATOM 744 C CA . LEU A 1 92 ? -12.781 -8.961 -5.434 1 92.69 92 LEU A CA 1
ATOM 745 C C . LEU A 1 92 ? -11.422 -8.836 -6.109 1 92.69 92 LEU A C 1
ATOM 747 O O . LEU A 1 92 ? -11.336 -8.719 -7.332 1 92.69 92 LEU A O 1
ATOM 751 N N . ALA A 1 93 ? -10.383 -8.789 -5.324 1 90.75 93 ALA A N 1
ATOM 752 C CA . ALA A 1 93 ? -9.039 -8.734 -5.898 1 90.75 93 ALA A CA 1
ATOM 753 C C . ALA A 1 93 ? -8.758 -9.969 -6.754 1 90.75 93 ALA A C 1
ATOM 755 O O . ALA A 1 93 ? -8.188 -9.859 -7.84 1 90.75 93 ALA A O 1
ATOM 756 N N . LYS A 1 94 ? -9.07 -11.148 -6.199 1 88.38 94 LYS A N 1
ATOM 757 C CA . LYS A 1 94 ? -8.914 -12.391 -6.949 1 88.38 94 LYS A CA 1
ATOM 758 C C . LYS A 1 94 ? -9.719 -12.352 -8.25 1 88.38 94 LYS A C 1
ATOM 760 O O . LYS A 1 94 ? -9.227 -12.773 -9.297 1 88.38 94 LYS A O 1
ATOM 765 N N . LYS A 1 95 ? -10.961 -11.891 -8.102 1 92.25 95 LYS A N 1
ATOM 766 C CA . LYS A 1 95 ? -11.789 -11.734 -9.289 1 92.25 95 LYS A CA 1
ATOM 767 C C . LYS A 1 95 ? -11.109 -10.836 -10.32 1 92.25 95 LYS A C 1
ATOM 769 O O . LYS A 1 95 ? -11.086 -11.164 -11.508 1 92.25 95 LYS A O 1
ATOM 774 N N . ALA A 1 96 ? -10.633 -9.75 -9.867 1 94.94 96 ALA A N 1
ATOM 775 C CA . ALA A 1 96 ? -9.945 -8.805 -10.75 1 94.94 96 ALA A CA 1
ATOM 776 C C . ALA A 1 96 ? -8.758 -9.469 -11.438 1 94.94 96 ALA A C 1
ATOM 778 O O . ALA A 1 96 ? -8.539 -9.273 -12.633 1 94.94 96 ALA A O 1
ATOM 779 N N . ALA A 1 97 ? -8.016 -10.188 -10.688 1 92.25 97 ALA A N 1
ATOM 780 C CA . ALA A 1 97 ? -6.867 -10.891 -11.242 1 92.25 97 ALA A CA 1
ATOM 781 C C . ALA A 1 97 ? -7.301 -11.875 -12.328 1 92.25 97 ALA A C 1
ATOM 783 O O . ALA A 1 97 ? -6.645 -11.992 -13.367 1 92.25 97 ALA A O 1
ATOM 784 N N . PHE A 1 98 ? -8.32 -12.57 -11.977 1 90.81 98 PHE A N 1
ATOM 785 C CA . PHE A 1 98 ? -8.852 -13.547 -12.922 1 90.81 98 PHE A CA 1
ATOM 786 C C . PHE A 1 98 ? -9.297 -12.875 -14.211 1 90.81 98 PHE A C 1
ATOM 788 O O . PHE A 1 98 ? -9.117 -13.414 -15.305 1 90.81 98 PHE A O 1
ATOM 795 N N . MET A 1 99 ? -9.883 -11.758 -14.133 1 93 99 MET A N 1
ATOM 796 C CA . MET A 1 99 ? -10.406 -11.023 -15.281 1 93 99 MET A CA 1
ATOM 797 C C . MET A 1 99 ? -9.281 -10.391 -16.078 1 93 99 MET A C 1
ATOM 799 O O . MET A 1 99 ? -9.5 -9.906 -17.188 1 93 99 MET A O 1
ATOM 803 N N . ASN A 1 100 ? -8.094 -10.273 -15.492 1 92.25 100 ASN A N 1
ATOM 804 C CA . ASN A 1 100 ? -6.934 -9.719 -16.188 1 92.25 100 ASN A CA 1
ATOM 805 C C . ASN A 1 100 ? -6.598 -10.516 -17.438 1 92.25 100 ASN A C 1
ATOM 807 O O . ASN A 1 100 ? -6.395 -11.734 -17.375 1 92.25 100 ASN A O 1
ATOM 811 N N . PRO A 1 101 ? -6.621 -9.82 -18.562 1 90.25 101 PRO A N 1
ATOM 812 C CA . PRO A 1 101 ? -6.555 -10.516 -19.844 1 90.25 101 PRO A CA 1
ATOM 813 C C . PRO A 1 101 ? -5.172 -11.094 -20.141 1 90.25 101 PRO A C 1
ATOM 815 O O . PRO A 1 101 ? -4.984 -11.789 -21.141 1 90.25 101 PRO A O 1
ATOM 818 N N . LEU A 1 102 ? -4.25 -10.797 -19.375 1 83.06 102 LEU A N 1
ATOM 819 C CA . LEU A 1 102 ? -2.916 -11.344 -19.625 1 83.06 102 LEU A CA 1
ATOM 820 C C . LEU A 1 102 ? -2.943 -12.867 -19.656 1 83.06 102 LEU A C 1
ATOM 822 O O . LEU A 1 102 ? -3.727 -13.492 -18.938 1 83.06 102 LEU A O 1
ATOM 826 N N . TYR A 1 103 ? -2.588 -13.445 -20.828 1 64.56 103 TYR A N 1
ATOM 827 C CA . TYR A 1 103 ? -2.662 -14.867 -21.141 1 64.56 103 TYR A CA 1
ATOM 828 C C . TYR A 1 103 ? -2.008 -15.703 -20.047 1 64.56 103 TYR A C 1
ATOM 830 O O . TYR A 1 103 ? -0.874 -15.43 -19.641 1 64.56 103 TYR A O 1
ATOM 838 N N . SER A 1 104 ? -2.779 -16 -18.984 1 60.16 104 SER A N 1
ATOM 839 C CA . SER A 1 104 ? -2.16 -17.031 -18.172 1 60.16 104 SER A CA 1
ATOM 840 C C . SER A 1 104 ? -2.328 -18.406 -18.797 1 60.16 104 SER A C 1
ATOM 842 O O . SER A 1 104 ? -3.43 -18.781 -19.203 1 60.16 104 SER A O 1
ATOM 844 N N . ASN A 1 105 ? -1.408 -18.75 -19.641 1 51.22 105 ASN A N 1
ATOM 845 C CA . ASN A 1 105 ? -1.549 -20.062 -20.234 1 51.22 105 ASN A CA 1
ATOM 846 C C . ASN A 1 105 ? -2.057 -21.094 -19.234 1 51.22 105 ASN A C 1
ATOM 848 O O . ASN A 1 105 ? -2.41 -22.219 -19.594 1 51.22 105 ASN A O 1
ATOM 852 N N . TYR A 1 106 ? -1.719 -20.969 -18 1 50.78 106 TYR A N 1
ATOM 853 C CA . TYR A 1 106 ? -1.819 -22.172 -17.172 1 50.78 106 TYR A CA 1
ATOM 854 C C . TYR A 1 106 ? -3.076 -22.141 -16.312 1 50.78 106 TYR A C 1
ATOM 856 O O . TYR A 1 106 ? -3.68 -21.078 -16.125 1 50.78 106 TYR A O 1
ATOM 864 N N . ASP A 1 107 ? -3.287 -23.266 -15.539 1 46.53 107 ASP A N 1
ATOM 865 C CA . ASP A 1 107 ? -4.293 -23.75 -14.602 1 46.53 107 ASP A CA 1
ATOM 866 C C . ASP A 1 107 ? -4.531 -22.734 -13.484 1 46.53 107 ASP A C 1
ATOM 868 O O . ASP A 1 107 ? -3.623 -21.984 -13.109 1 46.53 107 ASP A O 1
ATOM 872 N N . TYR A 1 108 ? -5.812 -22.391 -13.117 1 46.38 108 TYR A N 1
ATOM 873 C CA . TYR A 1 108 ? -6.539 -21.547 -12.172 1 46.38 108 TYR A CA 1
ATOM 874 C C . TYR A 1 108 ? -5.883 -21.578 -10.797 1 46.38 108 TYR A C 1
ATOM 876 O O . TYR A 1 108 ? -6.312 -22.328 -9.914 1 46.38 108 TYR A O 1
ATOM 884 N N . ASN A 1 109 ? -4.59 -21.734 -10.672 1 45.09 109 ASN A N 1
ATOM 885 C CA . ASN A 1 109 ? -4.203 -21.734 -9.266 1 45.09 109 ASN A CA 1
ATOM 886 C C . ASN A 1 109 ? -4.469 -20.375 -8.609 1 45.09 109 ASN A C 1
ATOM 888 O O . ASN A 1 109 ? -3.891 -19.375 -9.008 1 45.09 109 ASN A O 1
ATOM 892 N N . TYR A 1 110 ? -5.566 -20.25 -7.934 1 48.69 110 TYR A N 1
ATOM 893 C CA . TYR A 1 110 ? -6.227 -19.109 -7.309 1 48.69 110 TYR A CA 1
ATOM 894 C C . TYR A 1 110 ? -5.445 -18.625 -6.098 1 48.69 110 TYR A C 1
ATOM 896 O O . TYR A 1 110 ? -5.98 -17.906 -5.25 1 48.69 110 TYR A O 1
ATOM 904 N N . ARG A 1 111 ? -4.203 -19.172 -5.891 1 51.75 111 ARG A N 1
ATOM 905 C CA . ARG A 1 111 ? -3.592 -18.719 -4.641 1 51.75 111 ARG A CA 1
ATOM 906 C C . ARG A 1 111 ? -2.898 -17.375 -4.812 1 51.75 111 ARG A C 1
ATOM 908 O O . ARG A 1 111 ? -2.109 -17.188 -5.742 1 51.75 111 ARG A O 1
ATOM 915 N N . CYS A 1 112 ? -3.404 -16.391 -4.152 1 55.5 112 CYS A N 1
ATOM 916 C CA . CYS A 1 112 ? -2.785 -15.07 -4.117 1 55.5 112 CYS A CA 1
ATOM 917 C C . CYS A 1 112 ? -1.979 -14.875 -2.84 1 55.5 112 CYS A C 1
ATOM 919 O O . CYS A 1 112 ? -2.309 -15.453 -1.8 1 55.5 112 CYS A O 1
ATOM 921 N N . MET B 1 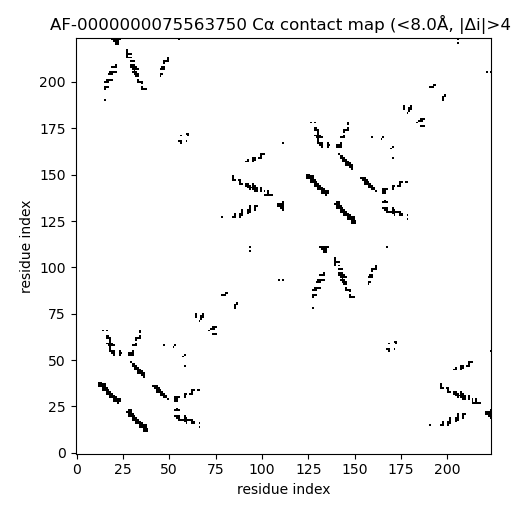1 ? -22.031 37.031 13.023 1 27.34 1 MET B N 1
ATOM 922 C CA . MET B 1 1 ? -20.75 36.375 13.031 1 27.34 1 MET B CA 1
ATOM 923 C C . MET B 1 1 ? -20.844 35 12.352 1 27.34 1 MET B C 1
ATOM 925 O O . MET B 1 1 ? -21.688 34.188 12.711 1 27.34 1 MET B O 1
ATOM 929 N N . PRO B 1 2 ? -20.578 34.844 11.094 1 30.7 2 PRO B N 1
ATOM 930 C CA . PRO B 1 2 ? -20.969 33.625 10.406 1 30.7 2 PRO B CA 1
ATOM 931 C C . PRO B 1 2 ? -20.375 32.375 11.047 1 30.7 2 PRO B C 1
ATOM 933 O O . PRO B 1 2 ? -19.25 32.406 11.523 1 30.7 2 PRO B O 1
ATOM 936 N N . ARG B 1 3 ? -21.141 31.594 11.898 1 28.14 3 ARG B N 1
ATOM 937 C CA . ARG B 1 3 ? -20.781 30.391 12.641 1 28.14 3 ARG B CA 1
ATOM 938 C C . ARG B 1 3 ? -20.031 29.406 11.75 1 28.14 3 ARG B C 1
ATOM 940 O O . ARG B 1 3 ? -20.531 29 10.711 1 28.14 3 ARG B O 1
ATOM 947 N N . TYR B 1 4 ? -18.75 29.609 11.469 1 27.72 4 TYR B N 1
ATOM 948 C CA . TYR B 1 4 ? -17.969 28.609 10.758 1 27.72 4 TYR B CA 1
ATOM 949 C C . TYR B 1 4 ? -18.344 27.203 11.211 1 27.72 4 TYR B C 1
ATOM 951 O O . TYR B 1 4 ? -18.172 26.844 12.375 1 27.72 4 TYR B O 1
ATOM 959 N N . SER B 1 5 ? -19.531 26.703 10.844 1 33.03 5 SER B N 1
ATOM 960 C CA . SER B 1 5 ? -20.094 25.406 11.203 1 33.03 5 SER B CA 1
ATOM 961 C C . SER B 1 5 ? -19 24.375 11.414 1 33.03 5 SER B C 1
ATOM 963 O O . SER B 1 5 ? -17.984 24.375 10.703 1 33.03 5 SER B O 1
ATOM 965 N N . ARG B 1 6 ? -18.594 24.125 12.648 1 35.06 6 ARG B N 1
ATOM 966 C CA . ARG B 1 6 ? -17.656 23.094 13.094 1 35.06 6 ARG B CA 1
ATOM 967 C C . ARG B 1 6 ? -17.547 21.953 12.086 1 35.06 6 ARG B C 1
ATOM 969 O O . ARG B 1 6 ? -18.562 21.344 11.742 1 35.06 6 ARG B O 1
ATOM 976 N N . ARG B 1 7 ? -16.938 22.125 11.023 1 37.72 7 ARG B N 1
ATOM 977 C CA . ARG B 1 7 ? -16.734 21.094 10.023 1 37.72 7 ARG B CA 1
ATOM 978 C C . ARG B 1 7 ? -16.812 19.703 10.656 1 37.72 7 ARG B C 1
ATOM 980 O O . ARG B 1 7 ? -16.016 19.375 11.539 1 37.72 7 ARG B O 1
ATOM 987 N N . ARG B 1 8 ? -17.953 19.125 11.086 1 38.38 8 ARG B N 1
ATOM 988 C CA . ARG B 1 8 ? -18.281 17.844 11.719 1 38.38 8 ARG B CA 1
ATOM 989 C C . ARG B 1 8 ? -17.156 16.844 11.531 1 38.38 8 ARG B C 1
ATOM 991 O O . ARG B 1 8 ? -16.547 16.766 10.461 1 38.38 8 ARG B O 1
ATOM 998 N N . ARG B 1 9 ? -16.328 16.625 12.492 1 43.59 9 ARG B N 1
ATOM 999 C CA . ARG B 1 9 ? -15.258 15.633 12.602 1 43.59 9 ARG B CA 1
ATOM 1000 C C . ARG B 1 9 ? -15.508 14.453 11.672 1 43.59 9 ARG B C 1
ATOM 1002 O O . ARG B 1 9 ? -16.453 13.688 11.875 1 43.59 9 ARG B O 1
ATOM 1009 N N . ALA B 1 10 ? -15.578 14.578 10.414 1 50.84 10 ALA B N 1
ATOM 1010 C CA . ALA B 1 10 ? -15.977 13.617 9.391 1 50.84 10 ALA B CA 1
ATOM 1011 C C . ALA B 1 10 ? -15.609 12.195 9.805 1 50.84 10 ALA B C 1
ATOM 1013 O O . ALA B 1 10 ? -14.602 11.977 10.484 1 50.84 10 ALA B O 1
ATOM 1014 N N . GLU B 1 11 ? -16.578 11.359 10.328 1 56.97 11 GLU B N 1
ATOM 1015 C CA . GLU B 1 11 ? -16.375 9.945 10.617 1 56.97 11 GLU B CA 1
ATOM 1016 C C . GLU B 1 11 ? -15.336 9.32 9.695 1 56.97 11 GLU B C 1
ATOM 1018 O O . GLU B 1 11 ? -15.242 9.688 8.523 1 56.97 11 GLU B O 1
ATOM 1023 N N . PRO B 1 12 ? -14.312 8.883 10.32 1 64 12 PRO B N 1
ATOM 1024 C CA . PRO B 1 12 ? -13.289 8.227 9.508 1 64 12 PRO B CA 1
ATOM 1025 C C . PRO B 1 12 ? -13.883 7.309 8.438 1 64 12 PRO B C 1
ATOM 1027 O O . PRO B 1 12 ? -14.914 6.668 8.672 1 64 12 PRO B O 1
ATOM 1030 N N . LEU B 1 13 ? -13.461 7.496 7.242 1 70.25 13 LEU B N 1
ATOM 1031 C CA . LEU B 1 13 ? -13.781 6.566 6.164 1 70.25 13 LEU B CA 1
ATOM 1032 C C . LEU B 1 13 ? -12.93 5.301 6.27 1 70.25 13 LEU B C 1
ATOM 1034 O O . LEU B 1 13 ? -11.703 5.379 6.332 1 70.25 13 LEU B O 1
ATOM 1038 N N . HIS B 1 14 ? -13.555 4.09 6.48 1 75.06 14 HIS B N 1
ATOM 1039 C CA . HIS B 1 14 ? -12.859 2.807 6.504 1 75.06 14 HIS B CA 1
ATOM 1040 C C . HIS B 1 14 ? -12.859 2.152 5.129 1 75.06 14 HIS B C 1
ATOM 1042 O O . HIS B 1 14 ? -13.922 1.927 4.543 1 75.06 14 HIS B O 1
ATOM 1048 N N . ILE B 1 15 ? -11.664 1.983 4.641 1 78.88 15 ILE B N 1
ATOM 1049 C CA . ILE B 1 15 ? -11.477 1.36 3.334 1 78.88 15 ILE B CA 1
ATOM 1050 C C . ILE B 1 15 ? -10.617 0.104 3.484 1 78.88 15 ILE B C 1
ATOM 1052 O O . ILE B 1 15 ? -9.586 0.125 4.156 1 78.88 15 ILE B O 1
ATOM 1056 N N . TYR B 1 16 ? -11.117 -0.939 2.92 1 78.19 16 TYR B N 1
ATOM 1057 C CA . TYR B 1 16 ? -10.383 -2.193 2.852 1 78.19 16 TYR B CA 1
ATOM 1058 C C . TYR B 1 16 ? -9.836 -2.43 1.449 1 78.19 16 TYR B C 1
ATOM 1060 O O . TYR B 1 16 ? -10.555 -2.283 0.462 1 78.19 16 TYR B O 1
ATOM 1068 N N . THR B 1 17 ? -8.508 -2.674 1.403 1 83.75 17 THR B N 1
ATOM 1069 C CA . THR B 1 17 ? -7.867 -2.881 0.11 1 83.75 17 THR B CA 1
ATOM 1070 C C . THR B 1 17 ? -7.145 -4.223 0.072 1 83.75 17 THR B C 1
ATOM 1072 O O . THR B 1 17 ? -6.715 -4.734 1.109 1 83.75 17 THR B O 1
ATOM 1075 N N . ASP B 1 18 ? -7.086 -4.781 -1.083 1 82.69 18 ASP B N 1
ATOM 1076 C CA . ASP B 1 18 ? -6.309 -6 -1.289 1 82.69 18 ASP B CA 1
ATOM 1077 C C . ASP B 1 18 ? -5.77 -6.074 -2.715 1 82.69 18 ASP B C 1
ATOM 1079 O O . ASP B 1 18 ? -6.332 -5.465 -3.629 1 82.69 18 ASP B O 1
ATOM 1083 N N . GLY B 1 19 ? -4.672 -6.652 -2.795 1 85.56 19 GLY B N 1
ATOM 1084 C CA . GLY B 1 19 ? -4.094 -7.031 -4.074 1 85.56 19 GLY B CA 1
ATOM 1085 C C . GLY B 1 19 ? -3.855 -8.523 -4.207 1 85.56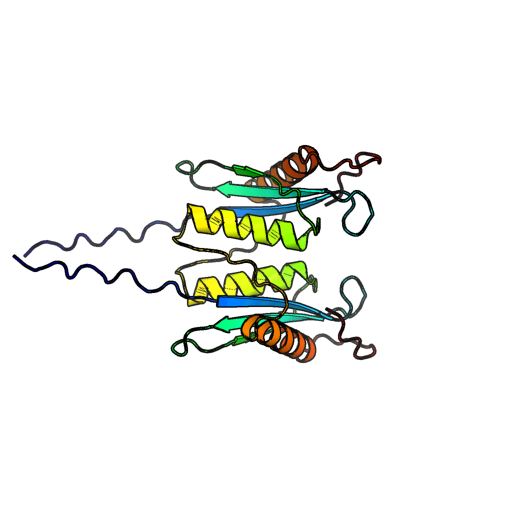 19 GLY B C 1
ATOM 1086 O O . GLY B 1 19 ? -3.697 -9.219 -3.201 1 85.56 19 GLY B O 1
ATOM 1087 N N . CYS B 1 20 ? -3.861 -8.969 -5.434 1 83.94 20 CYS B N 1
ATOM 1088 C CA . CYS B 1 20 ? -3.662 -10.383 -5.73 1 83.94 20 CYS B CA 1
ATOM 1089 C C . CYS B 1 20 ? -2.844 -10.562 -7.004 1 83.94 20 CYS B C 1
ATOM 1091 O O . CYS B 1 20 ? -2.955 -9.766 -7.934 1 83.94 20 CYS B O 1
ATOM 1093 N N . ALA B 1 21 ? -2.012 -11.477 -6.973 1 88.38 21 ALA B N 1
ATOM 1094 C CA . ALA B 1 21 ? -1.365 -11.945 -8.195 1 88.38 21 ALA B CA 1
ATOM 1095 C C . ALA B 1 21 ? -1.472 -13.461 -8.328 1 88.38 21 ALA B C 1
ATOM 1097 O O . ALA B 1 21 ? -0.905 -14.203 -7.523 1 88.38 21 ALA B O 1
ATOM 1098 N N . LEU B 1 22 ? -2.26 -13.859 -9.25 1 87.12 22 LEU B N 1
ATOM 1099 C CA . LEU B 1 22 ? -2.299 -15.281 -9.57 1 87.12 22 LEU B CA 1
ATOM 1100 C C . LEU B 1 22 ? -0.968 -15.75 -10.148 1 87.12 22 LEU B C 1
ATOM 1102 O O . LEU B 1 22 ? -0.378 -15.055 -10.984 1 87.12 22 LEU B O 1
ATOM 1106 N N . ARG B 1 23 ? -0.4 -16.938 -9.633 1 87.94 23 ARG B N 1
ATOM 1107 C CA . ARG B 1 23 ? 0.881 -17.5 -10.062 1 87.94 23 ARG B CA 1
ATOM 1108 C C . ARG B 1 23 ? 2.021 -16.531 -9.766 1 87.94 23 ARG B C 1
ATOM 1110 O O . ARG B 1 23 ? 2.91 -16.328 -10.602 1 87.94 23 ARG B O 1
ATOM 1117 N N . ASN B 1 24 ? 1.869 -15.789 -8.688 1 83 24 ASN B N 1
ATOM 1118 C CA . ASN B 1 24 ? 2.869 -14.82 -8.25 1 83 24 ASN B CA 1
ATOM 1119 C C . ASN B 1 24 ? 4.281 -15.398 -8.328 1 83 24 ASN B C 1
ATOM 1121 O O . ASN B 1 24 ? 4.535 -16.5 -7.832 1 83 24 ASN B O 1
ATOM 1125 N N . GLY B 1 25 ? 5.168 -14.625 -8.93 1 81.94 25 GLY B N 1
ATOM 1126 C CA . GLY B 1 25 ? 6.551 -15.047 -9.047 1 81.94 25 GLY B CA 1
ATOM 1127 C C . GLY B 1 25 ? 6.773 -16.062 -10.156 1 81.94 25 GLY B C 1
ATOM 1128 O O . GLY B 1 25 ? 7.902 -16.516 -10.375 1 81.94 25 GLY B O 1
ATOM 1129 N N . GLN B 1 26 ? 5.785 -16.484 -10.844 1 85 26 GLN B N 1
ATOM 1130 C CA . GLN B 1 26 ? 5.875 -17.469 -11.922 1 85 26 GLN B CA 1
ATOM 1131 C C . GLN B 1 26 ? 5.457 -16.859 -13.258 1 85 26 GLN B C 1
ATOM 1133 O O . GLN B 1 26 ? 4.82 -15.805 -13.297 1 85 26 GLN B O 1
ATOM 1138 N N . PRO B 1 27 ? 5.949 -17.547 -14.312 1 86.69 27 PRO B N 1
ATOM 1139 C CA . PRO B 1 27 ? 5.453 -17.094 -15.617 1 86.69 27 PRO B CA 1
ATOM 1140 C C . PRO B 1 27 ? 3.928 -17.125 -15.711 1 86.69 27 PRO B C 1
ATOM 1142 O O . PRO B 1 27 ? 3.293 -18.047 -15.188 1 86.69 27 PRO B O 1
ATOM 1145 N N . GLY B 1 28 ? 3.357 -16.156 -16.391 1 88.81 28 GLY B N 1
ATOM 1146 C CA . GLY B 1 28 ? 1.916 -16.109 -16.594 1 88.81 28 GLY B CA 1
ATOM 1147 C C . GLY B 1 28 ? 1.179 -15.461 -15.43 1 88.81 28 GLY B C 1
ATOM 1148 O O . GLY B 1 28 ? -0.045 -15.578 -15.328 1 88.81 28 GLY B O 1
ATOM 1149 N N . ALA B 1 29 ? 1.951 -14.898 -14.578 1 90 29 ALA B N 1
ATOM 1150 C CA . ALA B 1 29 ? 1.326 -14.203 -13.453 1 90 29 ALA B CA 1
ATOM 1151 C C . ALA B 1 29 ? 0.389 -13.102 -13.938 1 90 29 ALA B C 1
ATOM 1153 O O . ALA B 1 29 ? 0.694 -12.398 -14.906 1 90 29 ALA B O 1
ATOM 1154 N N . LYS B 1 30 ? -0.694 -12.922 -13.328 1 93.31 30 LYS B N 1
ATOM 1155 C CA . LYS B 1 30 ? -1.651 -11.852 -13.586 1 93.31 30 LYS B CA 1
ATOM 1156 C C . LYS B 1 30 ? -2.301 -11.359 -12.297 1 93.31 30 LYS B C 1
ATOM 1158 O O . LYS B 1 30 ? -2.768 -12.172 -11.492 1 93.31 30 LYS B O 1
ATOM 1163 N N . GLY B 1 31 ? -2.348 -10.117 -12.141 1 93.12 31 GLY B N 1
ATOM 1164 C CA . GLY B 1 31 ? -2.797 -9.594 -10.867 1 93.12 31 GLY B CA 1
ATOM 1165 C C . GLY B 1 31 ? -4.012 -8.695 -10.984 1 93.12 31 GLY B C 1
ATOM 1166 O O . GLY B 1 31 ? -4.473 -8.406 -12.094 1 93.12 31 GLY B O 1
ATOM 1167 N N . GLY B 1 32 ? -4.562 -8.367 -9.852 1 94.12 32 GLY B N 1
ATOM 1168 C CA . GLY B 1 32 ? -5.691 -7.461 -9.695 1 94.12 32 GLY B CA 1
ATOM 1169 C C . GLY B 1 32 ? -5.738 -6.805 -8.328 1 94.12 32 GLY B C 1
ATOM 1170 O O . GLY B 1 32 ? -5.008 -7.203 -7.418 1 94.12 32 GLY B O 1
ATOM 1171 N N . TRP B 1 33 ? -6.465 -5.758 -8.266 1 93.94 33 TRP B N 1
ATOM 1172 C CA . TRP B 1 33 ? -6.625 -5.004 -7.027 1 93.94 33 TRP B CA 1
ATOM 1173 C C . TRP B 1 33 ? -8.102 -4.812 -6.695 1 93.94 33 TRP B C 1
ATOM 1175 O O . TRP B 1 33 ? -8.961 -4.941 -7.57 1 93.94 33 TRP B O 1
ATOM 1185 N N . ALA B 1 34 ? -8.359 -4.555 -5.398 1 92 34 ALA B N 1
ATOM 1186 C CA . ALA B 1 34 ? -9.727 -4.285 -4.961 1 92 34 ALA B CA 1
ATOM 1187 C C . ALA B 1 34 ? -9.742 -3.262 -3.83 1 92 34 ALA B C 1
ATOM 1189 O O . ALA B 1 34 ? -8.812 -3.199 -3.023 1 92 34 ALA B O 1
ATOM 1190 N N . ILE B 1 35 ? -10.812 -2.469 -3.82 1 89.12 35 ILE B N 1
ATOM 1191 C CA . ILE B 1 35 ? -11.125 -1.537 -2.74 1 89.12 35 ILE B CA 1
ATOM 1192 C C . ILE B 1 35 ? -12.562 -1.74 -2.281 1 89.12 35 ILE B C 1
ATOM 1194 O O . ILE B 1 35 ? -13.484 -1.796 -3.102 1 89.12 35 ILE B O 1
ATOM 1198 N N . VAL B 1 36 ? -12.695 -1.906 -0.967 1 87.44 36 VAL B N 1
ATOM 1199 C CA . VAL B 1 36 ? -14.008 -2.109 -0.365 1 87.44 36 VAL B CA 1
ATOM 1200 C C . VAL B 1 36 ? -14.25 -1.062 0.721 1 87.44 36 VAL B C 1
ATOM 1202 O O . VAL B 1 36 ? -13.406 -0.866 1.598 1 87.44 36 VAL B O 1
ATOM 1205 N N . TYR B 1 37 ? -15.352 -0.411 0.616 1 83.56 37 TYR B N 1
ATOM 1206 C CA . TYR B 1 37 ? -15.695 0.633 1.574 1 83.56 37 TYR B CA 1
ATOM 1207 C C . TYR B 1 37 ? -16.672 0.109 2.627 1 83.56 37 TYR B C 1
ATOM 1209 O O . TYR B 1 37 ? -17.609 -0.621 2.307 1 83.56 37 TYR B O 1
ATOM 1217 N N . GLU B 1 38 ? -16.406 0.556 3.809 1 78 38 GLU B N 1
ATOM 1218 C CA . GLU B 1 38 ? -17.328 0.186 4.891 1 78 38 GLU B CA 1
ATOM 1219 C C . GLU B 1 38 ? -18.609 0.991 4.824 1 78 38 GLU B C 1
ATOM 1221 O O . GLU B 1 38 ? -19.703 0.456 5.07 1 78 38 GLU B O 1
ATOM 1226 N N . LEU B 1 39 ? -18.406 2.281 4.484 1 72.31 39 LEU B N 1
ATOM 1227 C CA . LEU B 1 39 ? -19.578 3.154 4.438 1 72.31 39 LEU B CA 1
ATOM 1228 C C . LEU B 1 39 ? -20.266 3.07 3.08 1 72.31 39 LEU B C 1
ATOM 1230 O O . LEU B 1 39 ? -19.594 3.006 2.043 1 72.31 39 LEU B O 1
ATOM 1234 N N . GLY B 1 40 ? -21.453 2.971 3.113 1 67.06 40 GLY B N 1
ATOM 1235 C CA . GLY B 1 40 ? -22.312 2.686 1.973 1 67.06 40 GLY B CA 1
ATOM 1236 C C . GLY B 1 40 ? -22.344 3.811 0.955 1 67.06 40 GLY B C 1
ATOM 1237 O O . GLY B 1 40 ? -22.844 3.635 -0.157 1 67.06 40 GLY B O 1
ATOM 1238 N N . ASP B 1 41 ? -21.781 4.934 1.28 1 74.75 41 ASP B N 1
ATOM 1239 C CA . ASP B 1 41 ? -21.859 6.027 0.316 1 74.75 41 ASP B CA 1
ATOM 1240 C C . ASP B 1 41 ? -20.812 5.879 -0.772 1 74.75 41 ASP B C 1
ATOM 1242 O O . ASP B 1 41 ? -20.859 6.566 -1.796 1 74.75 41 ASP B O 1
ATOM 1246 N N . PHE B 1 42 ? -19.875 5.039 -0.53 1 77.94 42 PHE B N 1
ATOM 1247 C CA . PHE B 1 42 ? -18.828 4.773 -1.516 1 77.94 42 PHE B CA 1
ATOM 1248 C C . PHE B 1 42 ? -19.047 3.412 -2.172 1 77.94 42 PHE B C 1
ATOM 1250 O O . PHE B 1 42 ? -19.641 2.512 -1.57 1 77.94 42 PHE B O 1
ATOM 1257 N N . GLN B 1 43 ? -18.656 3.311 -3.434 1 87.5 43 GLN B N 1
ATOM 1258 C CA . GLN B 1 43 ? -18.828 2.066 -4.176 1 87.5 43 GLN B CA 1
ATOM 1259 C C . GLN B 1 43 ? -17.516 1.28 -4.23 1 87.5 43 GLN B C 1
ATOM 1261 O O . GLN B 1 43 ? -16.469 1.837 -4.547 1 87.5 43 GLN B O 1
ATOM 1266 N N . ASP B 1 44 ? -17.672 0.036 -3.859 1 90.88 44 ASP B N 1
ATOM 1267 C CA . ASP B 1 44 ? -16.531 -0.866 -4.027 1 90.88 44 ASP B CA 1
ATOM 1268 C C . ASP B 1 44 ? -16.031 -0.854 -5.473 1 90.88 44 ASP B C 1
ATOM 1270 O O . ASP B 1 44 ? -16.781 -0.503 -6.391 1 90.88 44 ASP B O 1
ATOM 1274 N N . ASP B 1 45 ? -14.75 -1.106 -5.594 1 94 45 ASP B N 1
ATOM 1275 C CA . ASP B 1 45 ? -14.164 -1.166 -6.934 1 94 45 ASP B CA 1
ATOM 1276 C C . ASP B 1 45 ? -13.047 -2.201 -7 1 94 45 ASP B C 1
ATOM 1278 O O . ASP B 1 45 ? -12.492 -2.592 -5.969 1 94 45 ASP B O 1
ATOM 1282 N N . TYR B 1 46 ? -12.836 -2.727 -8.156 1 95.12 46 TYR B N 1
ATOM 1283 C CA . TYR B 1 46 ? -11.734 -3.637 -8.43 1 95.12 46 TYR B CA 1
ATOM 1284 C C . TYR B 1 46 ? -11.25 -3.498 -9.875 1 95.12 46 TYR B C 1
ATOM 1286 O O . TYR B 1 46 ? -11.969 -2.957 -10.719 1 95.12 46 TYR B O 1
ATOM 1294 N N . GLY B 1 47 ? -9.992 -3.902 -10.07 1 96.06 47 GLY B N 1
ATOM 1295 C CA . GLY B 1 47 ? -9.43 -3.777 -11.398 1 96.06 47 GLY B CA 1
ATOM 1296 C C . GLY B 1 47 ? -8.086 -4.461 -11.547 1 96.06 47 GLY B C 1
ATOM 1297 O O . GLY B 1 47 ? -7.684 -5.242 -10.68 1 96.06 47 GLY B O 1
ATOM 1298 N N . TYR B 1 48 ? -7.531 -4.352 -12.734 1 95 48 TYR B N 1
ATOM 1299 C CA . TYR B 1 48 ? -6.238 -4.949 -13.039 1 95 48 TYR B CA 1
ATOM 1300 C C . TYR B 1 48 ? -5.398 -4.023 -13.914 1 95 48 TYR B C 1
ATOM 1302 O O . TYR B 1 48 ? -5.906 -3.025 -14.43 1 95 48 TYR B O 1
ATOM 1310 N N . CYS B 1 49 ? -4.156 -4.266 -13.906 1 91.5 49 CYS B N 1
ATOM 1311 C CA . CYS B 1 49 ? -3.219 -3.66 -14.852 1 91.5 49 CYS B CA 1
ATOM 1312 C C . CYS B 1 49 ? -2.566 -4.719 -15.727 1 91.5 49 CYS B C 1
ATOM 1314 O O . CYS B 1 49 ? -2.291 -5.828 -15.266 1 91.5 49 CYS B O 1
ATOM 1316 N N . THR B 1 50 ? -2.242 -4.301 -16.906 1 92.06 50 THR B N 1
ATOM 1317 C CA . THR B 1 50 ? -1.717 -5.312 -17.812 1 92.06 50 THR B CA 1
ATOM 1318 C C . THR B 1 50 ? -0.208 -5.156 -17.984 1 92.06 50 THR B C 1
ATOM 1320 O O . THR B 1 50 ? 0.444 -6.004 -18.609 1 92.06 50 THR B O 1
ATOM 1323 N N . ASP B 1 51 ? 0.263 -4.105 -17.5 1 88.38 51 ASP B N 1
ATOM 1324 C CA . ASP B 1 51 ? 1.708 -3.926 -17.609 1 88.38 51 ASP B CA 1
ATOM 1325 C C . ASP B 1 51 ? 2.434 -4.695 -16.5 1 88.38 51 ASP B C 1
ATOM 1327 O O . ASP B 1 51 ? 1.856 -4.973 -15.445 1 88.38 51 ASP B O 1
ATOM 1331 N N . ASP B 1 52 ? 3.717 -5.023 -16.656 1 85.94 52 ASP B N 1
ATOM 1332 C CA . ASP B 1 52 ? 4.547 -5.691 -15.656 1 85.94 52 ASP B CA 1
ATOM 1333 C C . ASP B 1 52 ? 5.055 -4.699 -14.609 1 85.94 52 ASP B C 1
ATOM 1335 O O . ASP B 1 52 ? 5.113 -3.494 -14.867 1 85.94 52 ASP B O 1
ATOM 1339 N N . PRO B 1 53 ? 5.336 -5.254 -13.375 1 85.19 53 PRO B N 1
ATOM 1340 C CA . PRO B 1 53 ? 5.305 -6.641 -12.906 1 85.19 53 PRO B CA 1
ATOM 1341 C C . PRO B 1 53 ? 3.93 -7.059 -12.398 1 85.19 53 PRO B C 1
ATOM 1343 O O . PRO B 1 53 ? 3.17 -6.223 -11.898 1 85.19 53 PRO B O 1
ATOM 1346 N N . GLN B 1 54 ? 3.641 -8.219 -12.641 1 89.38 54 GLN B N 1
ATOM 1347 C CA . GLN B 1 54 ? 2.432 -8.828 -12.086 1 89.38 54 GLN B CA 1
ATOM 1348 C C . GLN B 1 54 ? 2.719 -9.516 -10.758 1 89.38 54 GLN B C 1
ATOM 1350 O O . GLN B 1 54 ? 2.824 -10.742 -10.703 1 89.38 54 GLN B O 1
ATOM 1355 N N . THR B 1 55 ? 2.949 -8.719 -9.695 1 82.69 55 THR B N 1
ATOM 1356 C CA . THR B 1 55 ? 3.287 -9.219 -8.367 1 82.69 55 THR B CA 1
ATOM 1357 C C . THR B 1 55 ? 2.236 -8.797 -7.348 1 82.69 55 THR B C 1
ATOM 1359 O O . THR B 1 55 ? 1.546 -7.793 -7.539 1 82.69 55 THR B O 1
ATOM 1362 N N . ASN B 1 56 ? 2.156 -9.633 -6.27 1 80.56 56 ASN B N 1
ATOM 1363 C CA . ASN B 1 56 ? 1.234 -9.305 -5.188 1 80.56 56 ASN B CA 1
ATOM 1364 C C . ASN B 1 56 ? 1.511 -7.914 -4.621 1 80.56 56 ASN B C 1
ATOM 1366 O O . ASN B 1 56 ? 0.593 -7.105 -4.473 1 80.56 56 ASN B O 1
ATOM 1370 N N . ASN B 1 57 ? 2.736 -7.559 -4.422 1 73.75 57 ASN B N 1
ATOM 1371 C CA . ASN B 1 57 ? 3.115 -6.266 -3.857 1 73.75 57 ASN B CA 1
ATOM 1372 C C . ASN B 1 57 ? 2.611 -5.109 -4.719 1 73.75 57 ASN B C 1
ATOM 1374 O O . ASN B 1 57 ? 2.102 -4.117 -4.195 1 73.75 57 ASN B O 1
ATOM 1378 N N . ARG B 1 58 ? 2.764 -5.242 -5.957 1 80.12 58 ARG B N 1
ATOM 1379 C CA . ARG B 1 58 ? 2.34 -4.191 -6.875 1 80.12 58 ARG B CA 1
ATOM 1380 C C . ARG B 1 58 ? 0.843 -3.928 -6.754 1 80.12 58 ARG B C 1
ATOM 1382 O O . ARG B 1 58 ? 0.415 -2.775 -6.672 1 80.12 58 ARG B O 1
ATOM 1389 N N . PHE B 1 59 ? 0.106 -5.008 -6.777 1 87.5 59 PHE B N 1
ATOM 1390 C CA . PHE B 1 59 ? -1.34 -4.828 -6.801 1 87.5 59 PHE B CA 1
ATOM 1391 C C . PHE B 1 59 ? -1.854 -4.402 -5.43 1 87.5 59 PHE B C 1
ATOM 1393 O O . PHE B 1 59 ? -2.889 -3.742 -5.324 1 87.5 59 PHE B O 1
ATOM 1400 N N . GLU B 1 60 ? -1.124 -4.773 -4.375 1 82.25 60 GLU B N 1
ATOM 1401 C CA . GLU B 1 60 ? -1.42 -4.195 -3.07 1 82.25 60 GLU B CA 1
ATOM 1402 C C . GLU B 1 60 ? -1.233 -2.68 -3.084 1 82.25 60 GLU B C 1
ATOM 1404 O O . GLU B 1 60 ? -2.096 -1.938 -2.605 1 82.25 60 GLU B O 1
ATOM 1409 N N . LEU B 1 61 ? -0.301 -2.191 -3.637 1 80 61 LEU B N 1
ATOM 1410 C CA . LEU B 1 61 ? -0.03 -0.761 -3.736 1 80 61 LEU B CA 1
ATOM 1411 C C . LEU B 1 61 ? -1.061 -0.073 -4.625 1 80 61 LEU B C 1
ATOM 1413 O O . LEU B 1 61 ? -1.518 1.029 -4.316 1 80 61 LEU B O 1
ATOM 1417 N N . GLU B 1 62 ? -1.276 -0.775 -5.727 1 85.06 62 GLU B N 1
ATOM 1418 C CA . GLU B 1 62 ? -2.291 -0.231 -6.621 1 85.06 62 GLU B CA 1
ATOM 1419 C C . GLU B 1 62 ? -3.621 -0.039 -5.902 1 85.06 62 GLU B C 1
ATOM 1421 O O . GLU B 1 62 ? -4.293 0.978 -6.086 1 85.06 62 GLU B O 1
ATOM 1426 N N . ALA B 1 63 ? -3.975 -1.038 -5.145 1 87.38 63 ALA B N 1
ATOM 1427 C CA . ALA B 1 63 ? -5.227 -0.952 -4.395 1 87.38 63 ALA B CA 1
ATOM 1428 C C . ALA B 1 63 ? -5.223 0.256 -3.461 1 87.38 63 ALA B C 1
ATOM 1430 O O . ALA B 1 63 ? -6.203 1.005 -3.404 1 87.38 63 ALA B O 1
ATOM 1431 N N . ILE B 1 64 ? -4.211 0.459 -2.756 1 81.5 64 ILE B N 1
ATOM 1432 C CA . ILE B 1 64 ? -4.078 1.599 -1.854 1 81.5 64 ILE B CA 1
ATOM 1433 C C . ILE B 1 64 ? -4.156 2.898 -2.652 1 81.5 64 ILE B C 1
ATOM 1435 O O . ILE B 1 64 ? -4.848 3.84 -2.254 1 81.5 64 ILE B O 1
ATOM 1439 N N . GLY B 1 65 ? -3.469 2.996 -3.732 1 81.19 65 GLY B N 1
ATOM 1440 C CA . GLY B 1 65 ? -3.521 4.164 -4.594 1 81.19 65 GLY B CA 1
ATOM 1441 C C . GLY B 1 65 ? -4.93 4.508 -5.051 1 81.19 65 GLY B C 1
ATOM 1442 O O . GLY B 1 65 ? -5.336 5.672 -5.004 1 81.19 65 GLY B O 1
ATOM 1443 N N . GLN B 1 66 ? -5.559 3.441 -5.488 1 84.94 66 GLN B N 1
ATOM 1444 C CA . GLN B 1 66 ? -6.93 3.635 -5.949 1 84.94 66 GLN B CA 1
ATOM 1445 C C . GLN B 1 66 ? -7.812 4.18 -4.828 1 84.94 66 GLN B C 1
ATOM 1447 O O . GLN B 1 66 ? -8.664 5.039 -5.062 1 84.94 66 GLN B O 1
ATOM 1452 N N . ALA B 1 67 ? -7.664 3.607 -3.668 1 82.19 67 ALA B N 1
ATOM 1453 C CA . ALA B 1 67 ? -8.438 4.066 -2.516 1 82.19 67 ALA B CA 1
ATOM 1454 C C . ALA B 1 67 ? -8.141 5.531 -2.209 1 82.19 67 ALA B C 1
ATOM 1456 O O . ALA B 1 67 ? -9.055 6.312 -1.948 1 82.19 67 ALA B O 1
ATOM 1457 N N . LEU B 1 68 ? -6.953 5.879 -2.205 1 76.38 68 LEU B N 1
ATOM 1458 C CA . LEU B 1 68 ? -6.535 7.238 -1.874 1 76.38 68 LEU B CA 1
ATOM 1459 C C . LEU B 1 68 ? -7.023 8.227 -2.924 1 76.38 68 LEU B C 1
ATOM 1461 O O . LEU B 1 68 ? -7.414 9.352 -2.59 1 76.38 68 LEU B O 1
ATOM 1465 N N . GLU B 1 69 ? -6.859 7.84 -4.145 1 74.25 69 GLU B N 1
ATOM 1466 C CA . GLU B 1 69 ? -7.32 8.711 -5.223 1 74.25 69 GLU B CA 1
ATOM 1467 C C . GLU B 1 69 ? -8.805 9.023 -5.082 1 74.25 69 GLU B C 1
ATOM 1469 O O . GLU B 1 69 ? -9.25 10.125 -5.426 1 74.25 69 GLU B O 1
ATOM 1474 N N . ARG B 1 70 ? -9.453 8.062 -4.645 1 73.94 70 ARG B N 1
ATOM 1475 C CA . ARG B 1 70 ? -10.906 8.219 -4.59 1 73.94 70 ARG B CA 1
ATOM 1476 C C . ARG B 1 70 ? -11.336 8.883 -3.287 1 73.94 70 ARG B C 1
ATOM 1478 O O . ARG B 1 70 ? -12.461 9.375 -3.18 1 73.94 70 ARG B O 1
ATOM 1485 N N . SER B 1 71 ? -10.531 8.703 -2.309 1 64.19 71 SER B N 1
ATOM 1486 C CA . SER B 1 71 ? -10.953 9.188 -0.996 1 64.19 71 SER B CA 1
ATOM 1487 C C . SER B 1 71 ? -10.219 10.477 -0.625 1 64.19 71 SER B C 1
ATOM 1489 O O . SER B 1 71 ? -10.695 11.25 0.204 1 64.19 71 SER B O 1
ATOM 1491 N N . VAL B 1 72 ? -8.992 10.5 -0.942 1 56.81 72 VAL B N 1
ATOM 1492 C CA . VAL B 1 72 ? -8.172 11.648 -0.588 1 56.81 72 VAL B CA 1
ATOM 1493 C C . VAL B 1 72 ? -7.539 12.242 -1.847 1 56.81 72 VAL B C 1
ATOM 1495 O O . VAL B 1 72 ? -7.387 11.547 -2.855 1 56.81 72 VAL B O 1
ATOM 1498 N N . GLU B 1 73 ? -7.523 13.43 -2.078 1 48.44 73 GLU B N 1
ATOM 1499 C CA . GLU B 1 73 ? -6.688 13.992 -3.131 1 48.44 73 GLU B CA 1
ATOM 1500 C C . GLU B 1 73 ? -5.266 13.438 -3.066 1 48.44 73 GLU B C 1
ATOM 1502 O O . GLU B 1 73 ? -4.438 13.93 -2.295 1 48.44 73 GLU B O 1
ATOM 1507 N N . PHE B 1 74 ? -5.137 12.055 -3.141 1 50.62 74 PHE B N 1
ATOM 1508 C CA . PHE B 1 74 ? -3.826 11.406 -3.152 1 50.62 74 PHE B CA 1
ATOM 1509 C C . PHE B 1 74 ? -3.422 11.031 -4.57 1 50.62 74 PHE B C 1
ATOM 1511 O O . PHE B 1 74 ? -4.262 10.609 -5.371 1 50.62 74 PHE B O 1
ATOM 1518 N N . GLU B 1 75 ? -2.275 11.492 -5.016 1 43.41 75 GLU B N 1
ATOM 1519 C CA . GLU B 1 75 ? -1.725 11.039 -6.293 1 43.41 75 GLU B CA 1
ATOM 1520 C C . GLU B 1 75 ? -0.582 10.047 -6.078 1 43.41 75 GLU B C 1
ATOM 1522 O O . GLU B 1 75 ? 0.381 10.352 -5.367 1 43.41 75 GLU B O 1
ATOM 1527 N N . TYR B 1 76 ? -0.748 8.773 -6.328 1 45.84 76 TYR B N 1
ATOM 1528 C CA . TYR B 1 76 ? 0.323 7.781 -6.32 1 45.84 76 TYR B CA 1
ATOM 1529 C C . TYR B 1 76 ? 1.154 7.867 -7.594 1 45.84 76 TYR B C 1
ATOM 1531 O O . TYR B 1 76 ? 0.61 7.832 -8.703 1 45.84 76 TYR B O 1
ATOM 1539 N N . VAL B 1 77 ? 2.303 8.273 -7.453 1 42.09 77 VAL B N 1
ATOM 1540 C CA . VAL B 1 77 ? 3.201 8.273 -8.602 1 42.09 77 VAL B CA 1
ATOM 1541 C C . VAL B 1 77 ? 4.188 7.113 -8.484 1 42.09 77 VAL B C 1
ATOM 1543 O O . VAL B 1 77 ? 4.855 6.961 -7.457 1 42.09 77 VAL B O 1
ATOM 1546 N N . GLU B 1 78 ? 3.977 6.117 -9.305 1 41.66 78 GLU B N 1
ATOM 1547 C CA . GLU B 1 78 ? 4.957 5.043 -9.367 1 41.66 78 GLU B CA 1
ATOM 1548 C C . GLU B 1 78 ? 6.379 5.594 -9.43 1 41.66 78 GLU B C 1
ATOM 1550 O O . GLU B 1 78 ? 6.664 6.504 -10.211 1 41.66 78 GLU B O 1
ATOM 1555 N N . ALA B 1 79 ? 7 5.363 -8.32 1 42 79 ALA B N 1
ATOM 1556 C CA . ALA B 1 79 ? 8.391 5.809 -8.383 1 42 79 ALA B CA 1
ATOM 1557 C C . ALA B 1 79 ? 9.18 4.996 -9.406 1 42 79 ALA B C 1
ATOM 1559 O O . ALA B 1 79 ? 8.953 3.795 -9.562 1 42 79 ALA B O 1
ATOM 1560 N N . HIS B 1 80 ? 9.5 5.512 -10.602 1 39 80 HIS B N 1
ATOM 1561 C CA . HIS B 1 80 ? 10.391 4.895 -11.57 1 39 80 HIS B CA 1
ATOM 1562 C C . HIS B 1 80 ? 11.766 4.637 -10.961 1 39 80 HIS B C 1
ATOM 1564 O O . HIS B 1 80 ? 12.211 5.383 -10.086 1 39 80 HIS B O 1
ATOM 1570 N N . SER B 1 81 ? 12.273 3.539 -11.32 1 49.75 81 SER B N 1
ATOM 1571 C CA . SER B 1 81 ? 13.688 3.26 -11.094 1 49.75 81 SER B CA 1
ATOM 1572 C C . SER B 1 81 ? 14.562 4.426 -11.547 1 49.75 81 SER B C 1
ATOM 1574 O O . SER B 1 81 ? 14.297 5.039 -12.578 1 49.75 81 SER B O 1
ATOM 1576 N N . GLY B 1 82 ? 15.414 4.934 -10.672 1 53.31 82 GLY B N 1
ATOM 1577 C CA . GLY B 1 82 ? 16.406 5.934 -11.031 1 53.31 82 GLY B CA 1
ATOM 1578 C C . GLY B 1 82 ? 16.141 7.285 -10.391 1 53.31 82 GLY B C 1
ATOM 1579 O O . GLY B 1 82 ? 16.969 8.195 -10.484 1 53.31 82 GLY B O 1
ATOM 1580 N N . ASN B 1 83 ? 15.117 7.434 -9.844 1 64.88 83 ASN B N 1
ATOM 1581 C CA . ASN B 1 83 ? 14.859 8.68 -9.133 1 64.88 83 ASN B CA 1
ATOM 1582 C C . ASN B 1 83 ? 15.523 8.695 -7.762 1 64.88 83 ASN B C 1
ATOM 1584 O O . ASN B 1 83 ? 15.492 7.699 -7.039 1 64.88 83 ASN B O 1
ATOM 1588 N N . TRP B 1 84 ? 16.344 9.797 -7.527 1 77.25 84 TRP B N 1
ATOM 1589 C CA . TRP B 1 84 ? 17.109 9.945 -6.297 1 77.25 84 TRP B CA 1
ATOM 1590 C C . TRP B 1 84 ? 16.25 9.641 -5.078 1 77.25 84 TRP B C 1
ATOM 1592 O O . TRP B 1 84 ? 16.703 8.961 -4.148 1 77.25 84 TRP B O 1
ATOM 1602 N N . PHE B 1 85 ? 15.055 10.039 -5.039 1 80.38 85 PHE B N 1
ATOM 1603 C CA . PHE B 1 85 ? 14.188 9.867 -3.877 1 80.38 85 PHE B CA 1
ATOM 1604 C C . PHE B 1 85 ? 13.797 8.406 -3.701 1 80.38 85 PHE B C 1
ATOM 1606 O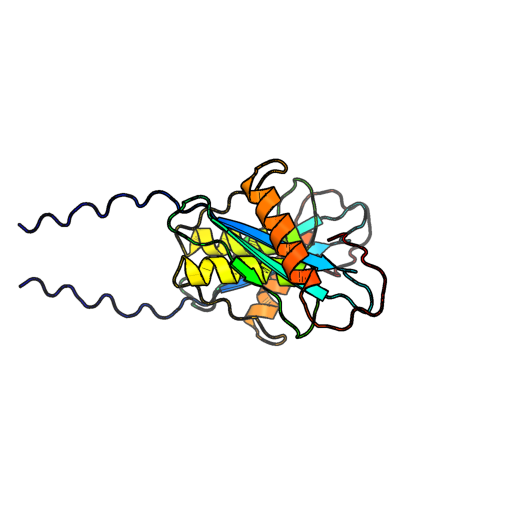 O . PHE B 1 85 ? 13.695 7.918 -2.574 1 80.38 85 PHE B O 1
ATOM 1613 N N . ASN B 1 86 ? 13.617 7.691 -4.848 1 76.75 86 ASN B N 1
ATOM 1614 C CA . ASN B 1 86 ? 13.336 6.258 -4.801 1 76.75 86 ASN B CA 1
ATOM 1615 C C . ASN B 1 86 ? 14.523 5.473 -4.254 1 76.75 86 ASN B C 1
ATOM 1617 O O . ASN B 1 86 ? 14.352 4.586 -3.412 1 76.75 86 ASN B O 1
ATOM 1621 N N . GLU B 1 87 ? 15.641 5.828 -4.773 1 80.88 87 GLU B N 1
ATOM 1622 C CA . GLU B 1 87 ? 16.859 5.168 -4.305 1 80.88 87 GLU B CA 1
ATOM 1623 C C . GLU B 1 87 ? 17.078 5.41 -2.814 1 80.88 87 GLU B C 1
ATOM 1625 O O . GLU B 1 87 ? 17.5 4.504 -2.088 1 80.88 87 GLU B O 1
ATOM 1630 N N . LYS B 1 88 ? 16.781 6.602 -2.443 1 86.5 88 LYS B N 1
ATOM 1631 C CA . LYS B 1 88 ? 16.922 6.934 -1.028 1 86.5 88 LYS B CA 1
ATOM 1632 C C . LYS B 1 88 ? 15.953 6.125 -0.175 1 86.5 88 LYS B C 1
ATOM 1634 O O . LYS B 1 88 ? 16.328 5.605 0.879 1 86.5 88 LYS B O 1
ATOM 1639 N N . ALA B 1 89 ? 14.734 6.027 -0.629 1 85.62 89 ALA B N 1
ATOM 1640 C CA . ALA B 1 89 ? 13.75 5.234 0.1 1 85.62 89 ALA B CA 1
ATOM 1641 C C . ALA B 1 89 ? 14.188 3.779 0.214 1 85.62 89 ALA B C 1
ATOM 1643 O O . ALA B 1 89 ? 14.07 3.17 1.278 1 85.62 89 ALA B O 1
ATOM 1644 N N . ASP B 1 90 ? 14.711 3.242 -0.882 1 83.5 90 ASP B N 1
ATOM 1645 C CA . ASP B 1 90 ? 15.211 1.872 -0.893 1 83.5 90 ASP B CA 1
ATOM 1646 C C . ASP B 1 90 ? 16.328 1.69 0.124 1 83.5 90 ASP B C 1
ATOM 1648 O O . ASP B 1 90 ? 16.312 0.747 0.917 1 83.5 90 ASP B O 1
ATOM 1652 N N . ARG B 1 91 ? 17.281 2.633 0.095 1 88.19 91 ARG B N 1
ATOM 1653 C CA . ARG B 1 91 ? 18.422 2.574 1.015 1 88.19 91 ARG B CA 1
ATOM 1654 C C . ARG B 1 91 ? 17.953 2.627 2.465 1 88.19 91 ARG B C 1
ATOM 1656 O O . ARG B 1 91 ? 18.406 1.844 3.299 1 88.19 91 ARG B O 1
ATOM 1663 N N . LEU B 1 92 ? 17.062 3.516 2.736 1 92.69 92 LEU B N 1
ATOM 1664 C CA . LEU B 1 92 ? 16.578 3.709 4.102 1 92.69 92 LEU B CA 1
ATOM 1665 C C . LEU B 1 92 ? 15.758 2.512 4.566 1 92.69 92 LEU B C 1
ATOM 1667 O O . LEU B 1 92 ? 15.82 2.125 5.734 1 92.69 92 LEU B O 1
ATOM 1671 N N . ALA B 1 93 ? 14.945 1.972 3.697 1 90.5 93 ALA B N 1
ATOM 1672 C CA . ALA B 1 93 ? 14.172 0.781 4.043 1 90.5 93 ALA B CA 1
ATOM 1673 C C . ALA B 1 93 ? 15.094 -0.384 4.398 1 90.5 93 ALA B C 1
ATOM 1675 O O . ALA B 1 93 ? 14.844 -1.111 5.363 1 90.5 93 ALA B O 1
ATOM 1676 N N . LYS B 1 94 ? 16.109 -0.618 3.545 1 88.06 94 LYS B N 1
ATOM 1677 C CA . LYS B 1 94 ? 17.094 -1.664 3.82 1 88.06 94 LYS B CA 1
ATOM 1678 C C . LYS B 1 94 ? 17.781 -1.434 5.16 1 88.06 94 LYS B C 1
ATOM 1680 O O . LYS B 1 94 ? 17.969 -2.375 5.934 1 88.06 94 LYS B O 1
ATOM 1685 N N . LYS B 1 95 ? 18.172 -0.167 5.348 1 92.38 95 LYS B N 1
ATOM 1686 C CA . LYS B 1 95 ? 18.766 0.19 6.637 1 92.38 95 LYS B CA 1
ATOM 1687 C C . LYS B 1 95 ? 17.828 -0.175 7.785 1 92.38 95 LYS B C 1
ATOM 1689 O O . LYS B 1 95 ? 18.266 -0.751 8.789 1 92.38 95 LYS B O 1
ATOM 1694 N N . ALA B 1 96 ? 16.609 0.194 7.656 1 95 96 ALA B N 1
ATOM 1695 C CA . ALA B 1 96 ? 15.609 -0.099 8.68 1 95 96 ALA B CA 1
ATOM 1696 C C . ALA B 1 96 ? 15.5 -1.602 8.93 1 95 96 ALA B C 1
ATOM 1698 O O . ALA B 1 96 ? 15.414 -2.045 10.07 1 95 96 ALA B O 1
ATOM 1699 N N . ALA B 1 97 ? 15.477 -2.326 7.875 1 92.31 97 ALA B N 1
ATOM 1700 C CA . ALA B 1 97 ? 15.398 -3.781 7.988 1 92.31 97 ALA B CA 1
ATOM 1701 C C . ALA B 1 97 ? 16.609 -4.332 8.742 1 92.31 97 ALA B C 1
ATOM 1703 O O . ALA B 1 97 ? 16.469 -5.23 9.578 1 92.31 97 ALA B O 1
ATOM 1704 N N . PHE B 1 98 ? 17.719 -3.816 8.344 1 90.88 98 PHE B N 1
ATOM 1705 C CA . PHE B 1 98 ? 18.953 -4.246 8.984 1 90.88 98 PHE B CA 1
ATOM 1706 C C . PHE B 1 98 ? 18.938 -3.939 10.477 1 90.88 98 PHE B C 1
ATOM 1708 O O . PHE B 1 98 ? 19.422 -4.727 11.289 1 90.88 98 PHE B O 1
ATOM 1715 N N . MET B 1 99 ? 18.406 -2.83 10.859 1 93.12 99 MET B N 1
ATOM 1716 C CA . MET B 1 99 ? 18.359 -2.387 12.242 1 93.12 99 MET B CA 1
ATOM 1717 C C . MET B 1 99 ? 17.312 -3.164 13.031 1 93.12 99 MET B C 1
ATOM 1719 O O . MET B 1 99 ? 17.25 -3.082 14.258 1 93.12 99 MET B O 1
ATOM 1723 N N . ASN B 1 100 ? 16.391 -3.84 12.336 1 92.31 100 ASN B N 1
ATOM 1724 C CA . ASN B 1 100 ? 15.367 -4.652 12.977 1 92.31 100 ASN B CA 1
ATOM 1725 C C . ASN B 1 100 ? 15.984 -5.754 13.836 1 92.31 100 ASN B C 1
ATOM 1727 O O . ASN B 1 100 ? 16.781 -6.555 13.352 1 92.31 100 ASN B O 1
ATOM 1731 N N . PRO B 1 101 ? 15.656 -5.719 15.125 1 90.06 101 PRO B N 1
ATOM 1732 C CA . PRO B 1 101 ? 16.359 -6.562 16.094 1 90.06 101 PRO B CA 1
ATOM 1733 C C . PRO B 1 101 ? 16 -8.039 15.953 1 90.06 101 PRO B C 1
ATOM 1735 O O . PRO B 1 101 ? 16.594 -8.891 16.641 1 90.06 101 PRO B O 1
ATOM 1738 N N . LEU B 1 102 ? 15.07 -8.375 15.203 1 83.38 102 LEU B N 1
ATOM 1739 C CA . LEU B 1 102 ? 14.703 -9.781 15.055 1 83.38 102 LEU B CA 1
ATOM 1740 C C . LEU B 1 102 ? 15.898 -10.602 14.578 1 83.38 102 LEU B C 1
ATOM 1742 O O . LEU B 1 102 ? 16.734 -10.109 13.82 1 83.38 102 LEU B O 1
ATOM 1746 N N . TYR B 1 103 ? 16.344 -11.578 15.43 1 64.31 103 TYR B N 1
ATOM 1747 C CA . TYR B 1 103 ? 17.547 -12.398 15.258 1 64.31 103 TYR B CA 1
ATOM 1748 C C . TYR B 1 103 ? 17.594 -13.008 13.867 1 64.31 103 TYR B C 1
ATOM 1750 O O . TYR B 1 103 ? 16.625 -13.633 13.422 1 64.31 103 TYR B O 1
ATOM 1758 N N . SER B 1 104 ? 18.109 -12.266 12.906 1 60.28 104 SER B N 1
ATOM 1759 C CA . SER B 1 104 ? 18.391 -13.039 11.703 1 60.28 104 SER B CA 1
ATOM 1760 C C . SER B 1 104 ? 19.656 -13.867 11.852 1 60.28 104 SER B C 1
ATOM 1762 O O . SER B 1 104 ? 20.688 -13.359 12.305 1 60.28 104 SER B O 1
ATOM 1764 N N . ASN B 1 105 ? 19.469 -15.039 12.375 1 51.34 105 ASN B N 1
ATOM 1765 C CA . ASN B 1 105 ? 20.688 -15.836 12.539 1 51.34 105 ASN B CA 1
ATOM 1766 C C . ASN B 1 105 ? 21.641 -15.648 11.375 1 51.34 105 ASN B C 1
ATOM 1768 O O . ASN B 1 105 ? 22.797 -16.078 11.438 1 51.34 105 ASN B O 1
ATOM 1772 N N . TYR B 1 106 ? 21.156 -15.508 10.18 1 50.28 106 TYR B N 1
ATOM 1773 C CA . TYR B 1 106 ? 22.047 -15.789 9.062 1 50.28 106 TYR B CA 1
ATOM 1774 C C . TYR B 1 106 ? 22.625 -14.508 8.484 1 50.28 106 TYR B C 1
ATOM 1776 O O . TYR B 1 106 ? 22.109 -13.414 8.734 1 50.28 106 TYR B O 1
ATOM 1784 N N . ASP B 1 107 ? 23.516 -14.688 7.434 1 46.56 107 ASP B N 1
ATOM 1785 C CA . ASP B 1 107 ? 24.344 -13.867 6.566 1 46.56 107 ASP B CA 1
ATOM 1786 C C . ASP B 1 107 ? 23.531 -12.766 5.898 1 46.56 107 ASP B C 1
ATOM 1788 O O . ASP B 1 107 ? 22.344 -12.938 5.641 1 46.56 107 ASP B O 1
ATOM 1792 N N . TYR B 1 108 ? 24 -11.469 5.867 1 46.62 108 TYR B N 1
ATOM 1793 C CA . TYR B 1 108 ? 23.641 -10.141 5.375 1 46.62 108 TYR B CA 1
ATOM 1794 C C . TYR B 1 108 ? 23.047 -10.219 3.979 1 46.62 108 TYR B C 1
ATOM 1796 O O . TYR B 1 108 ? 23.703 -9.898 2.988 1 46.62 108 TYR B O 1
ATOM 1804 N N . ASN B 1 109 ? 22.359 -11.273 3.611 1 44.53 109 ASN B N 1
ATOM 1805 C CA . ASN B 1 109 ? 21.891 -11.125 2.234 1 44.53 109 ASN B CA 1
ATOM 1806 C C . ASN B 1 109 ? 20.891 -9.984 2.098 1 44.53 109 ASN B C 1
ATOM 1808 O O . ASN B 1 109 ? 19.828 -10.016 2.713 1 44.53 109 ASN B O 1
ATOM 1812 N N . TYR B 1 110 ? 21.344 -8.812 1.673 1 48.06 110 TYR B N 1
ATOM 1813 C CA . TYR B 1 110 ? 20.75 -7.488 1.563 1 48.06 110 TYR B CA 1
ATOM 1814 C C . TYR B 1 110 ? 19.688 -7.457 0.468 1 48.06 110 TYR B C 1
ATOM 1816 O O . TYR B 1 110 ? 19.297 -6.387 -0 1 48.06 110 TYR B O 1
ATOM 1824 N N . ARG B 1 111 ? 19.297 -8.656 -0.069 1 51 111 ARG B N 1
ATOM 1825 C CA . ARG B 1 111 ? 18.359 -8.5 -1.176 1 51 111 ARG B CA 1
ATOM 1826 C C . ARG B 1 111 ? 16.938 -8.367 -0.666 1 51 111 ARG B C 1
ATOM 1828 O O . ARG B 1 111 ? 16.484 -9.164 0.164 1 51 111 ARG B O 1
ATOM 1835 N N . CYS B 1 112 ? 16.328 -7.234 -0.905 1 55.09 112 CYS B N 1
ATOM 1836 C CA . CYS B 1 112 ? 14.914 -6.996 -0.59 1 55.09 112 CYS B CA 1
ATOM 1837 C C . CYS B 1 112 ? 14.047 -7.141 -1.832 1 55.09 112 CYS B C 1
ATOM 1839 O O . CYS B 1 112 ? 14.508 -6.891 -2.949 1 55.09 112 CYS B O 1
#

Solvent-accessible surface area (backbone atoms only — not comparable to full-atom values): 12327 Å² total; per-residue (Å²): 126,84,73,75,67,72,73,68,78,69,74,80,83,53,73,29,61,21,36,13,5,30,43,50,92,41,88,50,30,25,15,4,14,5,32,27,48,72,50,80,90,50,77,63,47,62,38,57,68,86,64,84,75,37,32,39,53,53,19,35,49,48,12,49,38,53,48,31,48,73,73,36,103,41,82,77,69,82,74,56,92,85,39,69,54,47,52,48,8,47,53,39,2,46,50,19,13,67,68,31,77,61,70,42,86,65,81,87,54,80,61,97,124,85,74,76,68,72,75,67,79,68,74,80,83,54,71,29,61,21,38,12,6,31,44,51,91,41,88,48,30,26,15,4,14,6,32,25,49,71,51,82,90,50,77,63,47,61,38,57,67,86,63,84,74,36,30,39,53,52,19,36,50,48,13,49,37,54,48,31,47,73,73,36,102,41,82,75,68,81,75,55,92,84,38,69,54,43,53,48,8,46,52,39,2,47,50,18,13,66,68,31,78,62,70,43,86,66,80,86,55,81,59,98

Sequence (224 aa):
MPRYSRRRRAEPLHIYTDGCALRNGQPGAKGGWAIVYELGDFQDDYGYCTDDPQTNNRFELEAIGQALERSVEFEYVEAHSGNWFNEKADRLAKKAAFMNPLYSNYDYNYRCMPRYSRRRRAEPLHIYTDGCALRNGQPGAKGGWAIVYELGDFQDDYGYCTDDPQTNNRFELEAIGQALERSVEFEYVEAHSGNWFNEKADRLAKKAAFMNPLYSNYDYNYRC

Organism: Caenorhabditis brenneri (NCBI:txid135651)

InterPro domains:
  IPR002156 Ribonuclease H domain [PF00075] (13-69)
  IPR012337 Ribonuclease H-like superfamily [SSF53098] (12-102)
  IPR036397 Ribonuclease H superfamily [G3DSA:3.30.420.10] (3-69)
  IPR036397 Ribonuclease H superfamily [G3DSA:3.30.420.10] (70-103)
  IPR050092 Ribonuclease H [PTHR10642] (13-69)

Secondary structure (DSSP, 8-state):
--------------EEEEEEEETTTSTT-EEEEEEEESSTTS--EEE---SSP--HHHHHHHHHHHHHHHHSS-------TT-HHHHHHHHHHHHHHHH--S---S------/--------------EEEEEEEETTTSTT-EEEEEEEESSTTS--EEE---SSP--HHHHHHHHHHHHHHHHSS-------TT-HHHHHHHHHHHHHHHH--S---S------

Nearest PDB structures (foldseek):
  7zpj-assembly1_D  TM=6.320E-01  e=4.443E-01  Mus musculus
  6zbk-assembly1_B  TM=6.207E-01  e=6.922E-01  Homo sapiens
  7zpk-assembly1_C  TM=3.837E-01  e=1.079E+00  Mus musculus
  8dg7-assembly1_K  TM=3.831E-01  e=1.480E+00  Drosophila melanogaster
  8dg5-assembly1_K  TM=4.363E-01  e=2.618E+00  Drosophila melanogaster

pLDDT: mean 73.13, std 19.57, range [25.58, 96.12]